Protein AF-A0A9P5XRS8-F1 (afdb_monomer_lite)

Sequence (228 aa):
MPLPTISMSIQDFCLHAKTLLRDEKHTEFVFMMLTGVFDGHQVVIDAIIDSVDSYEVITGTRDFDSVIGIAKNIRIASPLTVHPVPKHDDTLTRDIHLKYRYTTSEGTLYLPVHKVPNLCVAKYDTHHKLLVQLPELYSDDRKAHLTQDEMKTFYECGLRPAIVSLSPDTASEWPATYSDEMFRARGQNGQLSFCTKIVAQWLVPELGDAIRLSLAENGSFIIPHAQF

Foldseek 3Di:
DAFAEDEDEPVRLVVVLVVCVVVVVVVQSVCCVVQVDDPRHRYDYDPCVPDDPPPDDDDDDDDDPDDDDFDQFQPDQFKWWFFLQFDPVQQQQDQPVDWDWDQDPVGIDTGGQNQFAKTFGTAGDPPGTDIKGFNNQGDPPDHNYDDPVVSQLLNQQFQLQLCCVLPVPCSVVDDNGPVSQQVVQQDPVRHGDTHIDIDGSVCRRVRSVSRQVSSCVSPPPNGNDMTD

pLDDT: mean 88.67, std 10.3, range [46.75, 96.62]

Radius of gyration: 28.26 Å; chains: 1; bounding box: 69×39×66 Å

Secondary structure (DSSP, 8-state):
-PPPEEEE-HHHHHHHHHHHHHTT-HHHHHHHHHH-EETTEEEEE-TTTTPPPTT---------S------SS----S-EEE-SS--GGGS--S--S-EEEEEETTEEEEEEGGGS-EEEEEEETTTEEEEEE-GGG--TT--SSPPHHHHHHIIIIIIHHHHHHH-HHHHTTS-SSHHHHHHHHB-TTS-B----EEEPGGGHHHHHHHHHHHHHHTT-TT-S--B-

Structure (mmCIF, N/CA/C/O backbone):
data_AF-A0A9P5XRS8-F1
#
_entry.id   AF-A0A9P5XRS8-F1
#
loop_
_atom_site.group_PDB
_atom_site.id
_atom_site.type_symbol
_atom_site.label_atom_id
_atom_site.label_alt_id
_atom_site.label_comp_id
_atom_site.label_asym_id
_atom_site.label_entity_id
_atom_site.label_seq_id
_atom_site.pdbx_PDB_ins_code
_atom_site.Cartn_x
_atom_site.Cartn_y
_atom_site.Cartn_z
_atom_site.occupancy
_atom_site.B_iso_or_equiv
_atom_site.auth_seq_id
_atom_site.auth_comp_id
_atom_site.auth_asym_id
_atom_site.auth_atom_id
_atom_site.pdbx_PDB_model_num
ATOM 1 N N . MET A 1 1 ? 49.567 12.639 -40.852 1.00 64.62 1 MET A N 1
ATOM 2 C CA . MET A 1 1 ? 48.549 13.250 -41.735 1.00 64.62 1 MET A CA 1
ATOM 3 C C . MET A 1 1 ? 47.184 12.950 -41.140 1.00 64.62 1 MET A C 1
ATOM 5 O O . MET A 1 1 ? 47.053 11.855 -40.603 1.00 64.62 1 MET A O 1
ATOM 9 N N . PRO A 1 2 ? 46.220 13.886 -41.163 1.00 78.88 2 PRO A N 1
ATOM 10 C CA . PRO A 1 2 ? 44.852 13.573 -40.755 1.00 78.88 2 PRO A CA 1
ATOM 11 C C . PRO A 1 2 ? 44.288 12.475 -41.664 1.00 78.88 2 PRO A C 1
ATOM 13 O O . PRO A 1 2 ? 44.565 12.476 -42.866 1.00 78.88 2 PRO A O 1
ATOM 16 N N . LEU A 1 3 ? 43.556 11.524 -41.082 1.00 87.94 3 LEU A N 1
ATOM 17 C CA . LEU A 1 3 ? 42.863 10.499 -41.859 1.00 87.94 3 LEU A CA 1
ATOM 18 C C . LEU A 1 3 ? 41.738 11.154 -42.676 1.00 87.94 3 LEU A C 1
ATOM 20 O O . LEU A 1 3 ? 41.122 12.109 -42.191 1.00 87.94 3 LEU A O 1
ATOM 24 N N . PRO A 1 4 ? 41.453 10.666 -43.894 1.00 92.38 4 PRO A N 1
ATOM 25 C CA . PRO A 1 4 ? 40.264 11.082 -44.627 1.00 92.38 4 PRO A CA 1
ATOM 26 C C . PRO A 1 4 ? 39.004 10.768 -43.808 1.00 92.38 4 PRO A C 1
ATOM 28 O O . PRO A 1 4 ? 38.937 9.751 -43.120 1.00 92.38 4 PRO A O 1
ATOM 31 N N . THR A 1 5 ? 38.012 11.653 -43.855 1.00 92.88 5 THR A N 1
ATOM 32 C CA . THR A 1 5 ? 36.762 11.498 -43.102 1.00 92.88 5 THR A CA 1
ATOM 33 C C . THR A 1 5 ? 35.690 10.808 -43.933 1.00 92.88 5 THR A C 1
ATOM 35 O O . THR A 1 5 ? 35.541 11.127 -45.114 1.00 92.88 5 THR A O 1
ATOM 38 N N . ILE A 1 6 ? 34.891 9.953 -43.300 1.00 93.44 6 ILE A N 1
ATOM 39 C CA . ILE A 1 6 ? 33.658 9.392 -43.871 1.00 93.44 6 ILE A CA 1
ATOM 40 C C . ILE A 1 6 ? 32.477 9.721 -42.964 1.00 93.44 6 ILE A C 1
ATOM 42 O O . ILE A 1 6 ? 32.611 9.694 -41.742 1.00 93.44 6 ILE A O 1
ATOM 46 N N . SER A 1 7 ? 31.332 10.049 -43.562 1.00 92.44 7 SER A N 1
ATOM 47 C CA . SER A 1 7 ? 30.088 10.246 -42.817 1.00 92.44 7 SER A CA 1
ATOM 48 C C . SER A 1 7 ? 29.355 8.914 -42.695 1.00 92.44 7 SER A C 1
ATOM 50 O O . SER A 1 7 ? 29.220 8.204 -43.693 1.00 92.44 7 SER A O 1
ATOM 52 N N . MET A 1 8 ? 28.904 8.572 -41.492 1.00 93.44 8 MET A N 1
ATOM 53 C CA . MET A 1 8 ? 28.053 7.409 -41.232 1.00 93.44 8 MET A CA 1
ATOM 54 C C . MET A 1 8 ? 26.826 7.834 -40.438 1.00 93.44 8 MET A C 1
ATOM 56 O O . MET A 1 8 ? 26.898 8.741 -39.604 1.00 93.44 8 MET A O 1
ATOM 60 N N . SER A 1 9 ? 25.719 7.128 -40.647 1.00 91.88 9 SER A N 1
ATOM 61 C CA . SER A 1 9 ? 24.579 7.224 -39.750 1.00 91.88 9 SER A CA 1
ATOM 62 C C . SER A 1 9 ? 24.872 6.527 -38.412 1.00 91.88 9 SER A C 1
ATOM 64 O O . SER A 1 9 ? 25.833 5.755 -38.282 1.00 91.88 9 SER A O 1
ATOM 66 N N . ILE A 1 10 ? 24.047 6.785 -37.392 1.00 89.00 10 ILE A N 1
ATOM 67 C CA . ILE A 1 10 ? 24.171 6.088 -36.100 1.00 89.00 10 ILE A CA 1
ATOM 68 C C . ILE A 1 10 ? 23.952 4.585 -36.308 1.00 89.00 10 ILE A C 1
ATOM 70 O O . ILE A 1 10 ? 24.678 3.765 -35.736 1.00 89.00 10 ILE A O 1
ATOM 74 N N . GLN A 1 11 ? 22.974 4.221 -37.142 1.00 89.69 11 GLN A N 1
ATOM 75 C CA . GLN A 1 11 ? 22.662 2.828 -37.428 1.00 89.69 11 GLN A CA 1
ATOM 76 C C . GLN A 1 11 ? 23.832 2.107 -38.105 1.00 89.69 11 GLN A C 1
ATOM 78 O O . GLN A 1 11 ? 24.204 1.020 -37.650 1.00 89.69 11 GLN A O 1
ATOM 83 N N . ASP A 1 12 ? 24.442 2.710 -39.127 1.00 91.56 12 ASP A N 1
ATOM 84 C CA . ASP A 1 12 ? 25.565 2.115 -39.859 1.00 91.56 12 ASP A CA 1
ATOM 85 C C . ASP A 1 12 ? 26.797 1.945 -38.969 1.00 91.56 12 ASP A C 1
ATOM 87 O O . ASP A 1 12 ? 27.398 0.865 -38.925 1.00 91.56 12 ASP A O 1
ATOM 91 N N . PHE A 1 13 ? 27.126 2.966 -38.171 1.00 93.50 13 PHE A N 1
ATOM 92 C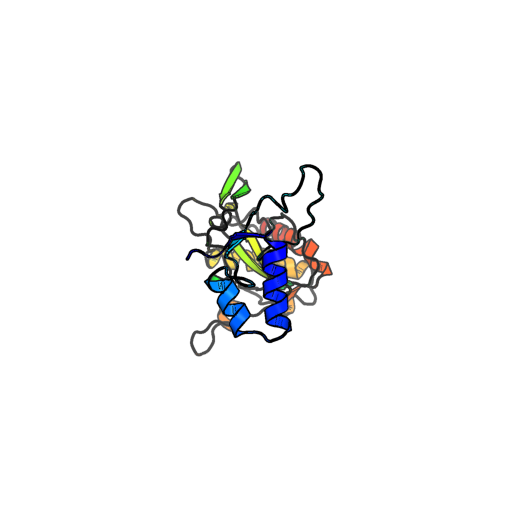 CA . PHE A 1 13 ? 28.222 2.883 -37.207 1.00 93.50 13 PHE A CA 1
ATOM 93 C C . PHE A 1 13 ? 28.013 1.725 -36.218 1.00 93.50 13 PHE A C 1
ATOM 95 O O . PHE A 1 13 ? 28.909 0.901 -35.997 1.00 93.50 13 PHE A O 1
ATOM 102 N N . CYS A 1 14 ? 26.801 1.605 -35.665 1.00 93.25 14 CYS A N 1
ATOM 103 C CA . CYS A 1 14 ? 26.445 0.507 -34.770 1.00 93.25 14 CYS A CA 1
ATOM 104 C C . CYS A 1 14 ? 26.448 -0.861 -35.467 1.00 93.25 14 CYS A C 1
ATOM 106 O O . CYS A 1 14 ? 26.815 -1.858 -34.839 1.00 93.25 14 CYS A O 1
ATOM 108 N N . LEU A 1 15 ? 26.038 -0.944 -36.733 1.00 94.62 15 LEU A N 1
ATOM 109 C CA . LEU A 1 15 ? 26.019 -2.190 -37.500 1.00 94.62 15 LEU A CA 1
ATOM 110 C C . LEU A 1 15 ? 27.438 -2.711 -37.758 1.00 94.62 15 LEU A C 1
ATOM 112 O O . LEU A 1 15 ? 27.699 -3.906 -37.578 1.00 94.62 15 LEU A O 1
ATOM 116 N N . HIS A 1 16 ? 28.365 -1.821 -38.111 1.00 93.81 16 HIS A N 1
ATOM 117 C CA . HIS A 1 16 ? 29.777 -2.158 -38.278 1.00 93.81 16 HIS A CA 1
ATOM 118 C C . HIS A 1 16 ? 30.407 -2.620 -36.960 1.00 93.81 16 HIS A C 1
ATOM 120 O O . HIS A 1 16 ? 31.033 -3.681 -36.925 1.00 93.81 16 HIS A O 1
ATOM 126 N N . ALA A 1 17 ? 30.152 -1.913 -35.855 1.00 93.69 17 ALA A N 1
ATOM 127 C CA . ALA A 1 17 ? 30.622 -2.323 -34.532 1.00 93.69 17 ALA A CA 1
ATOM 128 C C . ALA A 1 17 ? 30.070 -3.706 -34.121 1.00 93.69 17 ALA A C 1
ATOM 130 O O . ALA A 1 17 ? 30.820 -4.579 -33.682 1.00 93.69 17 ALA A O 1
ATOM 131 N N . LYS A 1 18 ? 28.770 -3.958 -34.331 1.00 95.31 18 LYS A N 1
ATOM 132 C CA . LYS A 1 18 ? 28.148 -5.272 -34.069 1.00 95.31 18 LYS A CA 1
ATOM 133 C C . LYS A 1 18 ? 28.733 -6.382 -34.940 1.00 95.31 18 LYS A C 1
ATOM 135 O O . LYS A 1 18 ? 28.892 -7.500 -34.462 1.00 95.31 18 LYS A O 1
ATOM 140 N N . THR A 1 19 ? 29.056 -6.079 -36.195 1.00 96.19 19 THR A N 1
ATOM 141 C CA . THR A 1 19 ? 29.690 -7.030 -37.118 1.00 96.19 19 THR A CA 1
ATOM 142 C C . THR A 1 19 ? 31.086 -7.411 -36.638 1.00 96.19 19 THR A C 1
ATOM 144 O O . THR A 1 19 ? 31.380 -8.597 -36.541 1.00 96.19 19 THR A O 1
ATOM 147 N N . LEU A 1 20 ? 31.910 -6.435 -36.239 1.00 95.69 20 LEU A N 1
ATOM 148 C CA . LEU A 1 20 ? 33.236 -6.701 -35.668 1.00 95.69 20 LEU A CA 1
ATOM 149 C C . LEU A 1 20 ? 33.152 -7.550 -34.394 1.00 95.69 20 LEU A C 1
ATOM 151 O O . LEU A 1 20 ? 33.946 -8.470 -34.217 1.00 95.69 20 LEU A O 1
ATOM 155 N N . LEU A 1 21 ? 32.169 -7.274 -33.533 1.00 94.25 21 LEU A N 1
ATOM 156 C CA . LEU A 1 21 ? 31.957 -8.046 -32.311 1.00 94.25 21 LEU A CA 1
ATOM 157 C C . LEU A 1 21 ? 31.515 -9.489 -32.601 1.00 94.25 21 LEU A C 1
ATOM 159 O O . LEU A 1 21 ? 32.021 -10.413 -31.971 1.00 94.25 21 LEU A O 1
ATOM 163 N N . ARG A 1 22 ? 30.589 -9.682 -33.549 1.00 95.50 22 ARG A N 1
ATOM 164 C CA . ARG A 1 22 ? 30.101 -11.007 -33.968 1.00 95.50 22 ARG A CA 1
ATOM 165 C C . ARG A 1 22 ? 31.202 -11.843 -34.613 1.00 95.50 22 ARG A C 1
ATOM 167 O O . ARG A 1 22 ? 31.260 -13.043 -34.383 1.00 95.50 22 ARG A O 1
ATOM 174 N N . ASP A 1 23 ? 32.054 -11.209 -35.408 1.00 96.62 23 ASP A N 1
ATOM 175 C CA . ASP A 1 23 ? 33.145 -11.870 -36.120 1.00 96.62 23 ASP A CA 1
ATOM 176 C C . ASP A 1 23 ? 34.405 -12.025 -35.227 1.00 96.62 23 ASP A C 1
ATOM 178 O O . ASP A 1 23 ? 35.488 -12.303 -35.737 1.00 96.62 23 ASP A O 1
ATOM 182 N N . GLU A 1 24 ? 34.271 -11.815 -33.906 1.00 95.00 24 GLU A N 1
ATOM 183 C CA . GLU A 1 24 ? 35.317 -11.937 -32.870 1.00 95.00 24 GLU A CA 1
ATOM 184 C C . GLU A 1 24 ? 36.559 -11.044 -33.086 1.00 95.00 24 GLU A C 1
ATOM 186 O O . GLU A 1 24 ? 37.628 -11.253 -32.507 1.00 95.00 24 GLU A O 1
ATOM 191 N N . LYS A 1 25 ? 36.415 -9.969 -33.868 1.00 95.12 25 LYS A N 1
ATOM 192 C CA . LYS A 1 25 ? 37.454 -8.957 -34.129 1.00 95.12 25 LYS A CA 1
ATOM 193 C C . LYS A 1 25 ? 37.497 -7.913 -33.015 1.00 95.12 25 LYS A C 1
ATOM 195 O O . LYS A 1 25 ? 37.175 -6.737 -33.201 1.00 95.12 25 LYS A O 1
ATOM 200 N N . HIS A 1 26 ? 37.831 -8.366 -31.808 1.00 94.12 26 HIS A N 1
ATOM 201 C CA . HIS A 1 26 ? 37.740 -7.551 -30.595 1.00 94.12 26 HIS A CA 1
ATOM 202 C C . HIS A 1 26 ? 38.682 -6.341 -30.598 1.00 94.12 26 HIS A C 1
ATOM 204 O O . HIS A 1 26 ? 38.309 -5.281 -30.096 1.00 94.12 26 HIS A O 1
ATOM 210 N N . THR A 1 27 ? 39.882 -6.465 -31.169 1.00 94.25 27 THR A N 1
ATOM 211 C CA . THR A 1 27 ? 40.850 -5.360 -31.231 1.00 94.25 27 THR A CA 1
ATOM 212 C C . THR A 1 27 ? 40.349 -4.240 -32.136 1.00 94.25 27 THR A C 1
ATOM 214 O O .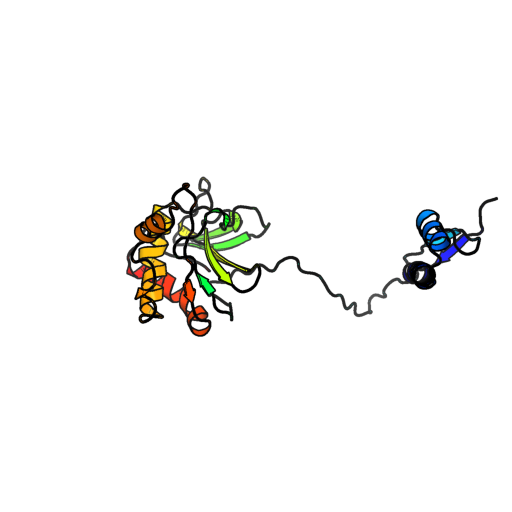 THR A 1 27 ? 40.359 -3.076 -31.739 1.00 94.25 27 THR A O 1
ATOM 217 N N . GLU A 1 28 ? 39.852 -4.588 -33.317 1.00 92.44 28 GLU A N 1
ATOM 218 C CA . GLU A 1 28 ? 39.289 -3.661 -34.294 1.00 92.44 28 GLU A CA 1
ATOM 219 C C . GLU A 1 28 ? 37.998 -3.029 -33.777 1.00 92.44 28 GLU A C 1
ATOM 221 O O . GLU A 1 28 ? 37.794 -1.829 -33.947 1.00 92.44 28 GLU A O 1
ATOM 226 N N . PHE A 1 29 ? 37.161 -3.807 -33.083 1.00 95.31 29 PHE A N 1
ATOM 227 C CA . PHE A 1 29 ? 35.974 -3.300 -32.400 1.00 95.31 29 PHE A CA 1
ATOM 228 C C . PHE A 1 29 ? 36.336 -2.233 -31.362 1.00 95.31 29 PHE A C 1
ATOM 230 O O . PHE A 1 29 ? 35.819 -1.118 -31.416 1.00 95.31 29 PHE A O 1
ATOM 237 N N . VAL A 1 30 ? 37.246 -2.546 -30.432 1.00 94.69 30 VAL A N 1
ATOM 238 C CA . VAL A 1 30 ? 37.664 -1.601 -29.383 1.00 94.69 30 VAL A CA 1
ATOM 239 C C . VAL A 1 30 ? 38.306 -0.362 -30.003 1.00 94.69 30 VAL A C 1
ATOM 241 O O . VAL A 1 30 ? 38.005 0.757 -29.591 1.00 94.69 30 VAL A O 1
ATOM 244 N N . PHE A 1 31 ? 39.149 -0.543 -31.020 1.00 93.62 31 PHE A N 1
ATOM 245 C CA . PHE A 1 31 ? 39.794 0.564 -31.714 1.00 93.62 31 PHE A CA 1
ATOM 246 C C . PHE A 1 31 ? 38.770 1.485 -32.387 1.00 93.62 31 PHE A C 1
ATOM 248 O O . PHE A 1 31 ? 38.798 2.692 -32.147 1.00 93.62 31 PHE A O 1
ATOM 255 N N . MET A 1 32 ? 37.821 0.933 -33.147 1.00 93.56 32 MET A N 1
ATOM 256 C CA . MET A 1 32 ? 36.745 1.697 -33.784 1.00 93.56 32 MET A CA 1
ATOM 257 C C . MET A 1 32 ? 35.883 2.437 -32.755 1.00 93.56 32 MET A C 1
ATOM 259 O O . MET A 1 32 ? 35.607 3.621 -32.932 1.00 93.56 32 MET A O 1
ATOM 263 N N . MET A 1 33 ? 35.497 1.780 -31.658 1.00 93.94 33 MET A N 1
ATOM 264 C CA . MET A 1 33 ? 34.633 2.382 -30.634 1.00 93.94 33 MET A CA 1
ATOM 265 C C . MET A 1 33 ? 35.310 3.515 -29.860 1.00 93.94 33 MET A C 1
ATOM 267 O O . MET A 1 33 ? 34.643 4.474 -29.478 1.00 93.94 33 MET A O 1
ATOM 271 N N . LEU A 1 34 ? 36.620 3.416 -29.614 1.00 94.00 34 LEU A N 1
ATOM 272 C CA . LEU A 1 34 ? 37.356 4.417 -28.836 1.00 94.00 34 LEU A CA 1
ATOM 273 C C . LEU A 1 34 ? 37.896 5.567 -29.684 1.00 94.00 34 LEU A C 1
ATOM 275 O O . LEU A 1 34 ? 38.058 6.673 -29.175 1.00 94.00 34 LEU A O 1
ATOM 279 N N . THR A 1 35 ? 38.211 5.312 -30.953 1.00 92.12 35 THR A N 1
ATOM 280 C CA . THR A 1 35 ? 38.873 6.301 -31.821 1.00 92.12 35 THR A CA 1
ATOM 281 C C . THR A 1 35 ? 37.963 6.845 -32.917 1.00 92.12 35 THR A C 1
ATOM 283 O O . THR A 1 35 ? 38.269 7.874 -33.518 1.00 92.12 35 THR A O 1
ATOM 286 N N . GLY A 1 36 ? 36.850 6.166 -33.200 1.00 90.88 36 GLY A N 1
ATOM 287 C CA . GLY A 1 36 ? 36.013 6.461 -34.357 1.00 90.88 36 GLY A CA 1
ATOM 288 C C . GLY A 1 36 ? 36.714 6.179 -35.687 1.00 90.88 36 GLY A C 1
ATOM 289 O O . GLY A 1 36 ? 36.264 6.679 -36.710 1.00 90.88 36 GLY A O 1
ATOM 290 N N . VAL A 1 37 ? 37.821 5.429 -35.704 1.00 93.19 37 VAL A N 1
ATOM 291 C CA . VAL A 1 37 ? 38.537 5.087 -36.937 1.00 93.19 37 VAL A CA 1
ATOM 292 C C . VAL A 1 37 ? 38.058 3.739 -37.458 1.00 93.19 37 VAL A C 1
ATOM 294 O O . VAL A 1 37 ? 38.116 2.732 -36.752 1.00 93.19 37 VAL A O 1
ATOM 297 N N . PHE A 1 38 ? 37.627 3.714 -38.715 1.00 91.62 38 PHE A N 1
ATOM 298 C CA . PHE A 1 38 ? 37.181 2.508 -39.404 1.00 91.62 38 PHE A CA 1
ATOM 299 C C . PHE A 1 38 ? 37.753 2.483 -40.822 1.00 91.62 38 PHE A C 1
ATOM 301 O O . PHE A 1 38 ? 37.684 3.478 -41.536 1.00 91.62 38 PHE A O 1
ATOM 308 N N . ASP A 1 39 ? 38.363 1.358 -41.201 1.00 88.44 39 ASP A N 1
ATOM 309 C CA . ASP A 1 39 ? 38.950 1.131 -42.532 1.00 88.44 39 ASP A CA 1
ATOM 310 C C . ASP A 1 39 ? 39.858 2.278 -43.030 1.00 88.44 39 ASP A C 1
ATOM 312 O O . ASP A 1 39 ? 39.746 2.777 -44.148 1.00 88.44 39 ASP A O 1
ATOM 316 N N . GLY A 1 40 ? 40.729 2.780 -42.147 1.00 89.25 40 GLY A N 1
ATOM 317 C CA . GLY A 1 40 ? 41.664 3.867 -42.468 1.00 89.25 40 GLY A CA 1
ATOM 318 C C . GLY A 1 40 ? 41.037 5.264 -42.583 1.00 89.25 40 GLY A C 1
ATOM 319 O O . GLY A 1 40 ? 41.739 6.201 -42.963 1.00 89.25 40 GLY A O 1
ATOM 320 N N . HIS A 1 41 ? 39.761 5.424 -42.228 1.00 93.88 41 HIS A N 1
ATOM 321 C CA . HIS A 1 41 ? 39.044 6.697 -42.252 1.00 93.88 41 HIS A CA 1
ATOM 322 C C . HIS A 1 41 ? 38.595 7.118 -40.850 1.00 93.88 41 HIS A C 1
ATOM 324 O O . HIS A 1 41 ? 38.286 6.279 -40.004 1.00 93.88 41 HIS A O 1
ATOM 330 N N . GLN A 1 42 ? 38.525 8.428 -40.606 1.00 95.12 42 GLN A N 1
ATOM 331 C CA . GLN A 1 42 ? 37.873 8.976 -39.418 1.00 95.12 42 GLN A CA 1
ATOM 332 C C . GLN A 1 42 ? 36.363 9.027 -39.664 1.00 95.12 42 GLN A C 1
ATOM 334 O O . GLN A 1 42 ? 35.895 9.764 -40.533 1.00 95.12 42 GLN A O 1
ATOM 339 N N . VAL A 1 43 ? 35.596 8.269 -38.892 1.00 94.38 43 VAL A N 1
ATOM 340 C CA . VAL A 1 43 ? 34.138 8.318 -38.955 1.00 94.38 43 VAL A CA 1
ATOM 341 C C . VAL A 1 43 ? 33.642 9.584 -38.265 1.00 94.38 43 VAL A C 1
ATOM 343 O O . VAL A 1 43 ? 34.011 9.880 -37.125 1.00 94.38 43 VAL A O 1
ATOM 346 N N . VAL A 1 44 ? 32.782 10.314 -38.965 1.00 93.25 44 VAL A N 1
ATOM 347 C CA . VAL A 1 44 ? 31.953 11.390 -38.429 1.00 93.25 44 VAL A CA 1
ATOM 348 C C . VAL A 1 44 ? 30.521 10.872 -38.417 1.00 93.25 44 VAL A C 1
ATOM 350 O O . VAL A 1 44 ? 30.004 10.454 -39.449 1.00 93.25 44 VAL A O 1
ATOM 353 N N . ILE A 1 45 ? 29.897 10.858 -37.241 1.00 90.81 45 ILE A N 1
ATOM 354 C CA . ILE A 1 45 ? 28.513 10.402 -37.099 1.00 90.81 45 ILE A CA 1
ATOM 355 C C . ILE A 1 45 ? 27.590 11.572 -37.427 1.00 90.81 45 ILE A C 1
ATOM 357 O O . ILE A 1 45 ? 27.595 12.582 -36.720 1.00 90.81 45 ILE A O 1
ATOM 361 N N . ASP A 1 46 ? 26.791 11.418 -38.475 1.00 88.69 46 ASP A N 1
ATOM 362 C CA . ASP A 1 46 ? 25.760 12.375 -38.852 1.00 88.69 46 ASP A CA 1
ATOM 363 C C . ASP A 1 46 ? 24.395 11.861 -38.385 1.00 88.69 46 ASP A C 1
ATOM 365 O O . ASP A 1 46 ? 23.800 10.942 -38.950 1.00 88.69 46 ASP A O 1
ATOM 369 N N . ALA A 1 47 ? 23.911 12.467 -37.302 1.00 78.25 47 ALA A N 1
ATOM 370 C CA . ALA A 1 47 ? 22.646 12.111 -36.671 1.00 78.25 47 ALA A CA 1
ATOM 371 C C . ALA A 1 47 ? 21.410 12.511 -37.499 1.00 78.25 47 ALA A C 1
ATOM 373 O O . ALA A 1 47 ? 20.296 12.155 -37.119 1.00 78.25 47 ALA A O 1
ATOM 374 N N . ILE A 1 48 ? 21.585 13.257 -38.597 1.00 82.50 48 ILE A N 1
ATOM 375 C CA . ILE A 1 48 ? 20.487 13.699 -39.465 1.00 82.50 48 ILE A CA 1
ATOM 376 C C . ILE A 1 48 ? 20.227 12.683 -40.589 1.00 82.50 48 ILE A C 1
ATOM 378 O O . ILE A 1 48 ? 19.116 12.643 -41.115 1.00 82.50 48 ILE A O 1
ATOM 382 N N . ILE A 1 49 ? 21.199 11.822 -40.925 1.00 80.75 49 ILE A N 1
ATOM 383 C CA . ILE A 1 49 ? 21.056 10.826 -42.006 1.00 80.75 49 ILE A CA 1
ATOM 384 C C . ILE A 1 49 ? 19.866 9.885 -41.760 1.00 80.75 49 ILE A C 1
ATOM 386 O O . ILE A 1 49 ? 19.100 9.639 -42.685 1.00 80.75 49 ILE A O 1
ATOM 390 N N . ASP A 1 50 ? 19.671 9.437 -40.517 1.00 73.50 50 ASP A N 1
ATOM 391 C CA . ASP A 1 50 ? 18.531 8.595 -40.110 1.00 73.50 50 ASP A CA 1
ATOM 392 C C . ASP A 1 50 ? 17.410 9.428 -39.453 1.00 73.50 50 ASP A C 1
ATOM 394 O O . ASP A 1 50 ? 16.703 8.949 -38.561 1.00 73.50 50 ASP A O 1
ATOM 398 N N . SER A 1 51 ? 17.290 10.717 -39.798 1.00 76.62 51 SER A N 1
ATOM 399 C CA . SER A 1 51 ? 16.249 11.559 -39.206 1.00 76.62 51 SER A CA 1
ATOM 400 C C . SER A 1 51 ? 14.858 11.087 -39.628 1.00 76.62 51 SER A C 1
ATOM 402 O O . SER A 1 51 ? 14.581 10.820 -40.792 1.00 76.62 51 SER A O 1
ATOM 404 N N . VAL A 1 52 ? 13.987 10.972 -38.631 1.00 70.38 52 VAL A N 1
ATOM 405 C CA . VAL A 1 52 ? 12.605 10.527 -38.786 1.00 70.38 52 VAL A CA 1
ATOM 406 C C . VAL A 1 52 ? 11.792 11.674 -39.389 1.00 70.38 52 VAL A C 1
ATOM 408 O O . VAL A 1 52 ? 11.725 12.759 -38.803 1.00 70.38 52 VAL A O 1
ATOM 411 N N . ASP A 1 53 ? 11.158 11.442 -40.538 1.00 72.81 53 ASP A N 1
ATOM 412 C CA . ASP A 1 53 ? 10.232 12.406 -41.137 1.00 72.81 53 ASP A CA 1
ATOM 413 C C . ASP A 1 53 ? 8.981 12.588 -40.258 1.00 72.81 53 ASP A C 1
ATOM 415 O O . ASP A 1 53 ? 8.567 11.696 -39.515 1.00 72.81 53 ASP A O 1
ATOM 419 N N . SER A 1 54 ? 8.311 13.741 -40.369 1.00 66.06 54 SER A N 1
ATOM 420 C CA . SER A 1 54 ? 7.146 14.121 -39.541 1.00 66.06 54 SER A CA 1
ATOM 421 C C . SER A 1 54 ? 5.912 13.205 -39.664 1.00 66.06 54 SER A C 1
ATOM 423 O O . SER A 1 54 ? 4.911 13.431 -38.980 1.00 66.06 54 SER A O 1
ATOM 425 N N . TYR A 1 55 ? 5.984 12.163 -40.497 1.00 66.69 55 TYR A N 1
ATOM 426 C CA . TYR A 1 55 ? 4.909 11.216 -40.792 1.00 66.69 55 TYR A CA 1
ATOM 427 C C . TYR A 1 55 ? 5.224 9.760 -40.417 1.00 66.69 55 TYR A C 1
ATOM 429 O O . TYR A 1 55 ? 4.368 8.895 -40.615 1.00 66.69 55 TYR A O 1
ATOM 437 N N . GLU A 1 56 ? 6.406 9.455 -39.878 1.00 66.94 56 GLU A N 1
ATOM 438 C CA . GLU A 1 56 ? 6.731 8.078 -39.499 1.00 66.94 56 GLU A CA 1
ATOM 439 C C . GLU A 1 56 ? 6.116 7.695 -38.145 1.00 66.94 56 GLU A C 1
ATOM 441 O O . GLU A 1 56 ? 6.237 8.389 -37.132 1.00 66.94 56 GLU A O 1
ATOM 446 N N . VAL A 1 57 ? 5.432 6.548 -38.121 1.00 66.94 57 VAL A N 1
ATOM 447 C CA . VAL A 1 57 ? 4.849 5.981 -36.902 1.00 66.94 57 VAL A CA 1
ATOM 448 C C . VAL A 1 57 ? 5.963 5.337 -36.083 1.00 66.94 57 VAL A C 1
ATOM 450 O O . VAL A 1 57 ? 6.375 4.209 -36.343 1.00 66.94 57 VAL A O 1
ATOM 453 N N . ILE A 1 58 ? 6.435 6.051 -35.064 1.00 66.25 58 ILE A N 1
ATOM 454 C CA . ILE A 1 58 ? 7.406 5.517 -34.108 1.00 66.25 58 ILE A CA 1
ATOM 455 C C . ILE A 1 58 ? 6.683 4.565 -33.148 1.00 66.25 58 ILE A C 1
ATOM 457 O O . ILE A 1 58 ? 5.950 4.989 -32.253 1.00 66.25 58 ILE A O 1
ATOM 461 N N . THR A 1 59 ? 6.919 3.266 -33.297 1.00 69.50 59 THR A N 1
ATOM 462 C CA . THR A 1 59 ? 6.594 2.272 -32.266 1.00 69.50 59 THR A CA 1
ATOM 463 C C . THR A 1 59 ? 7.792 2.076 -31.350 1.00 69.50 59 THR A C 1
ATOM 465 O O . THR A 1 59 ? 8.861 1.671 -31.799 1.00 69.50 59 THR A O 1
ATOM 468 N N . GLY A 1 60 ? 7.609 2.347 -30.059 1.00 70.75 60 GLY A N 1
ATOM 469 C CA . GLY A 1 60 ? 8.635 2.155 -29.040 1.00 70.75 60 GLY A CA 1
ATOM 470 C C . GLY A 1 60 ? 8.114 1.326 -27.876 1.00 70.75 60 GLY A C 1
ATOM 471 O O . GLY A 1 60 ? 6.963 1.462 -27.463 1.00 70.75 60 GLY A O 1
ATOM 472 N N . THR A 1 61 ? 8.985 0.491 -27.326 1.00 71.31 61 THR A N 1
ATOM 473 C CA . THR A 1 61 ? 8.758 -0.213 -26.063 1.00 71.31 61 THR A CA 1
ATOM 474 C C . THR A 1 61 ? 9.407 0.604 -24.953 1.00 71.31 61 THR A C 1
ATOM 476 O O . THR A 1 61 ? 10.562 1.010 -25.085 1.00 71.31 61 THR A O 1
ATOM 479 N N . ARG A 1 62 ? 8.681 0.874 -23.866 1.00 69.88 62 ARG A N 1
ATOM 480 C CA . ARG A 1 62 ? 9.252 1.488 -22.662 1.00 69.88 62 ARG A CA 1
ATOM 481 C C . ARG A 1 62 ? 9.291 0.467 -21.547 1.00 69.88 62 ARG A C 1
ATOM 483 O O . ARG A 1 62 ? 8.308 -0.236 -21.330 1.00 69.88 62 ARG A O 1
ATOM 490 N N . ASP A 1 63 ? 10.417 0.433 -20.853 1.00 79.00 63 ASP A N 1
ATOM 491 C CA . ASP A 1 63 ? 10.496 -0.233 -19.568 1.00 79.00 63 ASP A CA 1
ATOM 492 C C . ASP A 1 63 ? 9.863 0.681 -18.513 1.00 79.00 63 ASP A C 1
ATOM 494 O O . ASP A 1 63 ? 10.139 1.886 -18.476 1.00 79.00 63 ASP A O 1
ATOM 498 N N . PHE A 1 64 ? 8.955 0.130 -17.716 1.00 75.75 64 PHE A N 1
ATOM 499 C CA . PHE A 1 64 ? 8.327 0.841 -16.610 1.00 75.75 64 PHE A CA 1
ATOM 500 C C . PHE A 1 64 ? 8.797 0.183 -15.320 1.00 75.75 64 PHE A C 1
ATOM 502 O O . PHE A 1 64 ? 8.309 -0.884 -14.957 1.00 75.75 64 PHE A O 1
ATOM 509 N N . ASP A 1 65 ? 9.684 0.859 -14.591 1.00 75.69 65 ASP A N 1
ATOM 510 C CA . ASP A 1 65 ? 10.193 0.360 -13.307 1.00 75.69 65 ASP A CA 1
ATOM 511 C C . ASP A 1 65 ? 9.082 0.227 -12.247 1.00 75.69 65 ASP A C 1
ATOM 513 O O . ASP A 1 65 ? 9.208 -0.520 -11.277 1.00 75.69 65 ASP A O 1
ATOM 517 N N . SER A 1 66 ? 7.982 0.977 -12.402 1.00 82.56 66 SER A N 1
ATOM 518 C CA . SER A 1 66 ? 6.814 0.895 -11.523 1.00 82.56 66 SER A CA 1
ATOM 519 C C . SER A 1 66 ? 5.546 1.470 -12.159 1.00 82.56 66 SER A C 1
ATOM 521 O O . SER A 1 66 ? 5.591 2.364 -13.004 1.00 82.56 66 SER A O 1
ATOM 523 N N . VAL A 1 67 ? 4.395 0.972 -11.701 1.00 86.62 67 VAL A N 1
ATOM 524 C CA . VAL A 1 67 ? 3.065 1.516 -11.999 1.00 86.62 67 VAL A CA 1
ATOM 525 C C . VAL A 1 67 ? 2.383 1.835 -10.673 1.00 86.62 67 VAL A C 1
ATOM 527 O O . VAL A 1 67 ? 2.356 1.003 -9.767 1.00 86.62 67 VAL A O 1
ATOM 530 N N . ILE A 1 68 ? 1.835 3.045 -10.552 1.00 90.19 68 ILE A N 1
ATOM 531 C CA . ILE A 1 68 ? 1.141 3.516 -9.349 1.00 90.19 68 ILE A CA 1
ATOM 532 C C . ILE A 1 68 ? -0.286 3.893 -9.739 1.00 90.19 68 ILE A C 1
ATOM 534 O O . ILE A 1 68 ? -0.494 4.694 -10.648 1.00 90.19 68 ILE A O 1
ATOM 538 N N . GLY A 1 69 ? -1.264 3.324 -9.037 1.00 90.62 69 GLY A N 1
ATOM 539 C CA . GLY A 1 69 ? -2.681 3.643 -9.187 1.00 90.62 69 GLY A CA 1
ATOM 540 C C . GLY A 1 69 ? -3.285 4.101 -7.862 1.00 90.62 69 GLY A C 1
ATOM 541 O O . GLY A 1 69 ? -2.891 3.619 -6.804 1.00 90.62 69 GLY A O 1
ATOM 542 N N . ILE A 1 70 ? -4.243 5.026 -7.928 1.00 92.38 70 ILE A N 1
ATOM 543 C CA . ILE A 1 70 ? -5.062 5.484 -6.794 1.00 92.38 70 ILE A CA 1
ATOM 544 C C . ILE A 1 70 ? -6.518 5.332 -7.223 1.00 92.38 70 ILE A C 1
ATOM 546 O O . ILE A 1 70 ? -6.848 5.774 -8.328 1.00 92.38 70 ILE A O 1
ATOM 550 N N . ALA A 1 71 ? -7.371 4.680 -6.421 1.00 90.75 71 ALA A N 1
ATOM 551 C CA . ALA A 1 71 ? -8.573 4.089 -7.006 1.00 90.75 71 ALA A CA 1
ATOM 552 C C . ALA A 1 71 ? -9.898 4.099 -6.232 1.00 90.75 71 ALA A C 1
ATOM 554 O O . ALA A 1 71 ? -10.856 3.662 -6.835 1.00 90.75 71 ALA A O 1
ATOM 555 N N . LYS A 1 72 ? -10.088 4.558 -5.000 1.00 86.25 72 LYS A N 1
ATOM 556 C CA . LYS A 1 72 ? -11.298 4.322 -4.162 1.00 86.25 72 LYS A CA 1
ATOM 557 C C . LYS A 1 72 ? -11.656 2.842 -3.923 1.00 86.25 72 LYS A C 1
ATOM 559 O O . LYS A 1 72 ? -11.841 2.466 -2.770 1.00 86.25 72 LYS A O 1
ATOM 564 N N . ASN A 1 73 ? -11.798 2.018 -4.957 1.00 89.19 73 ASN A N 1
ATOM 565 C CA . ASN A 1 73 ? -12.108 0.593 -4.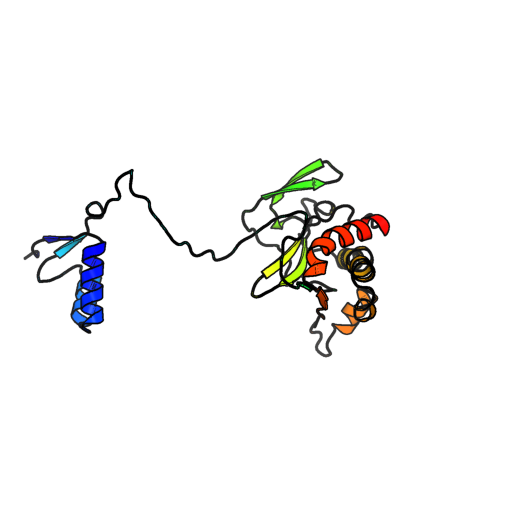885 1.00 89.19 73 ASN A CA 1
ATOM 566 C C . ASN A 1 73 ? -10.892 -0.221 -5.312 1.00 89.19 73 ASN A C 1
ATOM 568 O O . ASN A 1 73 ? -10.152 0.180 -6.210 1.00 89.19 73 ASN A O 1
ATOM 572 N N . ILE A 1 74 ? -10.730 -1.396 -4.713 1.00 93.25 74 ILE A N 1
ATOM 573 C CA . ILE A 1 74 ? -9.623 -2.293 -5.028 1.00 93.25 74 ILE A CA 1
ATOM 574 C C . ILE A 1 74 ? -9.864 -2.890 -6.424 1.00 93.25 74 ILE A C 1
ATOM 576 O O . ILE A 1 74 ? -10.876 -3.542 -6.664 1.00 93.25 74 ILE A O 1
ATOM 580 N N . ARG A 1 75 ? -8.946 -2.637 -7.367 1.00 90.88 75 ARG A N 1
ATOM 581 C CA . ARG A 1 75 ? -9.030 -3.092 -8.774 1.00 90.88 75 ARG A CA 1
ATOM 582 C C . ARG A 1 75 ? -8.089 -4.259 -9.090 1.00 90.88 75 ARG A C 1
ATOM 584 O O . ARG A 1 75 ? -7.716 -4.463 -10.240 1.00 90.88 75 ARG A O 1
ATOM 591 N N . ILE A 1 76 ? -7.682 -4.995 -8.063 1.00 92.12 76 ILE A N 1
ATOM 592 C CA . ILE A 1 76 ? -6.726 -6.096 -8.167 1.00 92.12 76 ILE A CA 1
ATOM 593 C C . ILE A 1 76 ? -7.496 -7.384 -8.454 1.00 92.12 76 ILE A C 1
ATOM 595 O O . ILE A 1 76 ? -8.450 -7.710 -7.754 1.00 92.12 76 ILE A O 1
ATOM 599 N N . ALA A 1 77 ? -7.072 -8.111 -9.487 1.00 91.50 77 ALA A N 1
ATOM 600 C CA . ALA A 1 77 ? -7.671 -9.376 -9.905 1.00 91.50 77 ALA A CA 1
ATOM 601 C C . ALA A 1 77 ? -6.830 -10.588 -9.468 1.00 91.50 77 ALA A C 1
ATOM 603 O O . ALA A 1 77 ? -6.87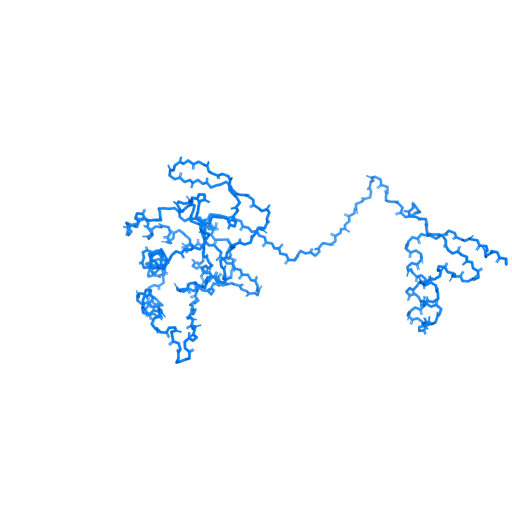4 -11.621 -10.123 1.00 91.50 77 ALA A O 1
ATOM 604 N N . SER A 1 78 ? -6.069 -10.480 -8.380 1.00 94.31 78 SER A N 1
ATOM 605 C CA . SER A 1 78 ? -5.297 -11.572 -7.778 1.00 94.31 78 SER A CA 1
ATOM 606 C C . SER A 1 78 ? -5.593 -11.689 -6.276 1.00 94.31 78 SER A C 1
ATOM 608 O O . SER A 1 78 ? -6.093 -10.733 -5.672 1.00 94.31 78 SER A O 1
ATOM 610 N N . PRO A 1 79 ? -5.358 -12.861 -5.654 1.00 96.19 79 PRO A N 1
ATOM 611 C CA . PRO A 1 79 ? -5.482 -13.012 -4.208 1.00 96.19 79 PRO A CA 1
ATOM 612 C C . PRO A 1 79 ? -4.579 -12.029 -3.456 1.00 96.19 79 PRO A C 1
ATOM 614 O O . PRO A 1 79 ? -3.445 -11.768 -3.861 1.00 96.19 79 PRO A O 1
ATOM 617 N N . LEU A 1 80 ? -5.060 -11.528 -2.321 1.00 96.56 80 LEU A N 1
ATOM 618 C CA . LEU A 1 80 ? -4.300 -10.605 -1.483 1.00 96.56 80 LEU A CA 1
ATOM 619 C C . LEU A 1 80 ? -3.684 -11.337 -0.293 1.00 96.56 80 LEU A C 1
ATOM 621 O O . LEU A 1 80 ? -4.376 -12.028 0.453 1.00 96.56 80 LEU A O 1
ATOM 625 N N . THR A 1 81 ? -2.394 -11.114 -0.065 1.00 96.50 81 THR A N 1
ATOM 626 C CA . THR A 1 81 ? -1.722 -11.437 1.196 1.00 96.50 81 THR A CA 1
ATOM 627 C C . THR A 1 81 ? -1.877 -10.248 2.135 1.00 96.50 81 THR A C 1
ATOM 629 O O . THR A 1 81 ? -1.148 -9.261 2.034 1.00 96.50 81 THR A O 1
ATOM 632 N N . VAL A 1 82 ? -2.862 -10.319 3.022 1.00 95.38 82 VAL A N 1
ATOM 633 C CA . VAL A 1 82 ? -3.218 -9.259 3.967 1.00 95.38 82 VAL A CA 1
ATOM 634 C C . VAL A 1 82 ? -2.392 -9.379 5.244 1.00 95.38 82 VAL A C 1
ATOM 636 O O . VAL A 1 82 ? -2.158 -10.477 5.754 1.00 95.38 82 VAL A O 1
ATOM 639 N N . HIS A 1 83 ? -1.977 -8.232 5.773 1.00 92.25 83 HIS A N 1
ATOM 640 C CA . HIS A 1 83 ? -1.279 -8.107 7.047 1.00 92.25 83 HIS A CA 1
ATOM 641 C C . HIS A 1 83 ? -2.261 -7.609 8.122 1.00 92.25 83 HIS A C 1
ATOM 643 O O . HIS A 1 83 ? -2.632 -6.436 8.076 1.00 92.25 83 HIS A O 1
ATOM 649 N N . PRO A 1 84 ? -2.672 -8.444 9.101 1.00 91.38 84 PRO A N 1
ATOM 650 C CA . PRO A 1 84 ? -3.505 -7.999 10.226 1.00 91.38 84 PRO A CA 1
ATOM 651 C C . PRO A 1 84 ? -2.889 -6.812 10.973 1.00 91.38 84 PRO A C 1
ATOM 653 O O . PRO A 1 84 ? -3.577 -5.855 11.313 1.00 91.38 84 PRO A O 1
ATOM 656 N N . VAL A 1 85 ? -1.566 -6.856 11.153 1.00 91.12 85 VAL A N 1
ATOM 657 C CA . VAL A 1 85 ? -0.760 -5.742 11.651 1.00 91.12 85 VAL A CA 1
ATOM 658 C C . VAL A 1 85 ? 0.262 -5.355 10.575 1.00 91.12 85 VAL A C 1
ATOM 660 O O . VAL A 1 85 ? 1.255 -6.066 10.381 1.00 91.12 85 VAL A O 1
ATOM 663 N N . PRO A 1 86 ? 0.020 -4.259 9.833 1.00 88.69 86 PRO A N 1
ATOM 664 C CA . PRO A 1 86 ? 0.950 -3.736 8.838 1.00 88.69 86 PRO A CA 1
ATOM 665 C C . PRO A 1 86 ? 2.295 -3.323 9.442 1.00 88.69 86 PRO A C 1
ATOM 667 O O . PRO A 1 86 ? 2.366 -2.794 10.550 1.00 88.69 86 PRO A O 1
ATOM 670 N N . LYS A 1 87 ? 3.378 -3.490 8.677 1.00 88.25 87 LYS A N 1
ATOM 671 C CA . LYS A 1 87 ? 4.702 -2.976 9.055 1.00 88.25 87 LYS A CA 1
ATOM 672 C C . LYS A 1 87 ? 4.815 -1.492 8.715 1.00 88.25 87 LYS A C 1
ATOM 674 O O . LYS A 1 87 ? 4.486 -1.087 7.601 1.00 88.25 87 LYS A O 1
ATOM 679 N N . HIS A 1 88 ? 5.385 -0.697 9.621 1.00 88.19 88 HIS A N 1
ATOM 680 C CA . HIS A 1 88 ? 5.674 0.714 9.343 1.00 88.19 88 HIS A CA 1
ATOM 681 C C . HIS A 1 88 ? 6.613 0.905 8.144 1.00 88.19 88 HIS A C 1
ATOM 683 O O . HIS A 1 88 ? 6.413 1.846 7.381 1.00 88.19 88 HIS A O 1
ATOM 689 N N . ASP A 1 89 ? 7.556 -0.014 7.918 1.00 90.00 89 ASP A N 1
ATOM 690 C CA . ASP A 1 89 ? 8.495 0.028 6.784 1.00 90.00 89 ASP A CA 1
ATOM 691 C C . ASP A 1 89 ? 7.805 -0.021 5.413 1.00 90.00 89 ASP A C 1
ATOM 693 O O . ASP A 1 89 ? 8.373 0.401 4.407 1.00 90.00 89 ASP A O 1
ATOM 697 N N . ASP A 1 90 ? 6.572 -0.532 5.358 1.00 92.62 90 ASP A N 1
ATOM 698 C CA . ASP A 1 90 ? 5.778 -0.578 4.134 1.00 92.62 90 ASP A CA 1
ATOM 699 C C . ASP A 1 90 ? 4.894 0.672 3.942 1.00 92.62 90 ASP A C 1
ATOM 701 O O . ASP A 1 90 ? 4.204 0.769 2.930 1.00 92.62 90 ASP A O 1
ATOM 705 N N . THR A 1 91 ? 4.931 1.639 4.867 1.00 93.94 91 THR A N 1
ATOM 706 C CA . THR A 1 91 ? 4.223 2.928 4.740 1.00 93.94 91 THR A CA 1
ATOM 707 C C . THR A 1 91 ? 4.868 3.780 3.649 1.00 93.94 91 THR A C 1
ATOM 709 O O . THR A 1 91 ? 6.093 3.926 3.596 1.00 93.94 91 THR A O 1
ATOM 712 N N . LEU A 1 92 ? 4.052 4.420 2.813 1.00 94.94 92 LEU A N 1
ATOM 713 C CA . LEU A 1 92 ? 4.539 5.404 1.857 1.00 94.94 92 LEU A CA 1
ATOM 714 C C . LEU A 1 92 ? 4.884 6.707 2.588 1.00 94.94 92 LEU A C 1
ATOM 716 O O . LEU A 1 92 ? 3.998 7.455 2.990 1.00 94.94 92 LEU A O 1
ATOM 720 N N . THR A 1 93 ? 6.181 6.966 2.739 1.00 94.75 93 THR A N 1
ATOM 721 C CA . THR A 1 93 ? 6.719 8.168 3.405 1.00 94.75 93 THR A CA 1
ATOM 722 C C . THR A 1 93 ? 7.592 9.027 2.496 1.00 94.75 93 THR A C 1
ATOM 724 O O . THR A 1 93 ? 7.809 10.204 2.774 1.00 94.75 93 THR A O 1
ATOM 727 N N . ARG A 1 94 ? 8.115 8.445 1.412 1.00 93.69 94 ARG A N 1
ATOM 728 C CA . ARG A 1 94 ? 8.994 9.130 0.460 1.00 93.69 94 ARG A CA 1
ATOM 729 C C . ARG A 1 94 ? 8.184 9.829 -0.615 1.00 93.69 94 ARG A C 1
ATOM 731 O O . ARG A 1 94 ? 7.167 9.300 -1.059 1.00 93.69 94 ARG A O 1
ATOM 738 N N . ASP A 1 95 ? 8.678 10.977 -1.065 1.00 93.94 95 ASP A N 1
ATOM 739 C CA . ASP A 1 95 ? 8.056 11.684 -2.174 1.00 93.94 95 ASP A CA 1
ATOM 740 C C . ASP A 1 95 ? 8.161 10.876 -3.470 1.00 93.94 95 ASP A C 1
ATOM 742 O O . ASP A 1 95 ? 9.248 10.521 -3.913 1.00 93.94 95 ASP A O 1
ATOM 746 N N . ILE A 1 96 ? 6.999 10.587 -4.051 1.00 92.44 96 ILE A N 1
ATOM 747 C CA . ILE A 1 96 ? 6.834 9.936 -5.357 1.00 92.44 96 ILE A CA 1
ATOM 748 C C . ILE A 1 96 ? 6.402 10.942 -6.432 1.00 92.44 96 ILE A C 1
ATOM 750 O O . ILE A 1 96 ? 5.956 10.553 -7.507 1.00 92.44 96 ILE A O 1
ATOM 754 N N . HIS A 1 97 ? 6.461 12.240 -6.112 1.00 92.44 97 HIS A N 1
ATOM 755 C CA . HIS A 1 97 ? 6.070 13.365 -6.962 1.00 92.44 97 HIS A CA 1
ATOM 756 C C . HIS A 1 97 ? 4.619 13.302 -7.468 1.00 92.44 97 HIS A C 1
ATOM 758 O O . HIS A 1 97 ? 4.254 13.956 -8.444 1.00 92.44 97 HIS A O 1
ATOM 764 N N . LEU A 1 98 ? 3.768 12.555 -6.758 1.00 93.56 98 LEU A N 1
ATOM 765 C CA . LEU A 1 98 ? 2.346 12.415 -7.039 1.00 93.56 98 LEU A CA 1
ATOM 766 C C . LEU A 1 98 ? 1.528 13.220 -6.026 1.00 93.56 98 LEU A C 1
ATOM 768 O O . LEU A 1 98 ? 1.720 13.106 -4.809 1.00 93.56 98 LEU A O 1
ATOM 772 N N . LYS A 1 99 ? 0.585 14.012 -6.537 1.00 95.44 99 LYS A N 1
ATOM 773 C CA . LYS A 1 99 ? -0.449 14.685 -5.746 1.00 95.44 99 LYS A CA 1
ATOM 774 C C . LYS A 1 99 ? -1.812 14.127 -6.118 1.00 95.44 99 LYS A C 1
ATOM 776 O O . LYS A 1 99 ? -2.054 13.809 -7.281 1.00 95.44 99 LYS A O 1
ATOM 781 N N . TYR A 1 100 ? -2.701 14.038 -5.141 1.00 95.38 100 TYR A N 1
ATOM 782 C CA . TYR A 1 100 ? -4.050 13.529 -5.341 1.00 95.38 100 TYR A CA 1
ATOM 783 C C . TYR A 1 100 ? -5.079 14.429 -4.661 1.00 95.38 100 TYR A C 1
ATOM 785 O O . TYR A 1 100 ? -4.782 15.125 -3.686 1.00 95.38 100 TYR A O 1
ATOM 793 N N . ARG A 1 101 ? -6.286 14.458 -5.233 1.00 95.38 101 ARG A N 1
ATOM 794 C CA . ARG A 1 101 ? -7.415 15.226 -4.713 1.00 95.38 101 ARG A CA 1
ATOM 795 C C . ARG A 1 101 ? -8.246 14.326 -3.805 1.00 95.38 101 ARG A C 1
ATOM 797 O O . ARG A 1 101 ? -8.976 13.469 -4.292 1.00 95.38 101 ARG A O 1
ATOM 804 N N . TYR A 1 102 ? -8.138 14.553 -2.505 1.00 92.19 102 TYR A N 1
ATOM 805 C CA . TYR A 1 102 ? -8.890 13.845 -1.480 1.00 92.19 102 TYR A CA 1
ATOM 806 C C . TYR A 1 102 ? -10.172 14.601 -1.146 1.00 92.19 102 TYR A C 1
ATOM 808 O O . TYR A 1 102 ? -10.197 15.832 -1.139 1.00 92.19 102 TYR A O 1
ATOM 816 N N . THR A 1 103 ? -11.224 13.849 -0.849 1.00 90.06 103 THR A N 1
ATOM 817 C CA . THR A 1 103 ? -12.478 14.377 -0.309 1.00 90.06 103 THR A CA 1
ATOM 818 C C . THR A 1 103 ? -12.535 13.973 1.151 1.00 90.06 103 THR A C 1
ATOM 820 O O . THR A 1 103 ? -12.504 12.774 1.438 1.00 90.06 103 THR A O 1
ATOM 823 N N . THR A 1 104 ? -12.584 14.966 2.030 1.00 88.56 104 THR A N 1
ATOM 824 C CA . THR A 1 104 ? -12.721 14.812 3.475 1.00 88.56 104 THR A CA 1
ATOM 825 C C . THR A 1 104 ? -14.010 15.458 3.975 1.00 88.56 104 THR A C 1
ATOM 827 O O . THR A 1 104 ? -14.703 16.159 3.230 1.00 88.56 104 THR A O 1
ATOM 830 N N . SER A 1 105 ? -14.322 15.241 5.249 1.00 86.06 105 SER A N 1
ATOM 831 C CA . SER A 1 105 ? -15.420 15.896 5.963 1.00 86.06 105 SER A CA 1
ATOM 832 C C . SER A 1 105 ? -15.298 17.430 5.978 1.00 86.06 105 SER A C 1
ATOM 834 O O . SER A 1 105 ? -16.308 18.128 5.902 1.00 86.06 105 SER A O 1
ATOM 836 N N . GLU A 1 106 ? -14.070 17.958 5.994 1.00 86.62 106 GLU A N 1
ATOM 837 C CA . GLU A 1 106 ? -13.773 19.400 5.989 1.00 86.62 106 GLU A CA 1
ATOM 838 C C . GLU A 1 106 ? -13.716 20.022 4.583 1.00 86.62 106 GLU A C 1
ATOM 840 O O . GLU A 1 106 ? -13.675 21.246 4.440 1.00 86.62 106 GLU A O 1
ATOM 845 N N . GLY A 1 107 ? -13.721 19.205 3.526 1.00 89.31 107 GLY A N 1
ATOM 846 C CA . GLY A 1 107 ? -13.735 19.678 2.147 1.00 89.31 107 GLY A CA 1
ATOM 847 C C . GLY A 1 107 ? -12.821 18.885 1.223 1.00 89.31 107 GLY A C 1
ATOM 848 O O . GLY A 1 107 ? -12.655 17.677 1.335 1.00 89.31 107 GLY A O 1
ATOM 849 N N . THR A 1 108 ? -12.268 19.558 0.219 1.00 93.38 108 THR A N 1
ATOM 850 C CA . THR A 1 108 ? -11.394 18.922 -0.772 1.00 93.38 108 THR A CA 1
ATOM 851 C C . THR A 1 108 ? -9.958 19.383 -0.585 1.00 93.38 108 THR A C 1
ATOM 853 O O . THR A 1 108 ? -9.680 20.579 -0.652 1.00 93.38 108 THR A O 1
ATOM 856 N N . LEU A 1 109 ? -9.039 18.432 -0.422 1.00 92.62 109 LEU A N 1
ATOM 857 C CA . LEU A 1 109 ? -7.614 18.687 -0.215 1.00 92.62 109 LEU A CA 1
ATOM 858 C C . LEU A 1 109 ? -6.807 18.176 -1.413 1.00 92.62 109 LEU A C 1
ATOM 860 O O . LEU A 1 109 ? -7.044 17.073 -1.903 1.00 92.62 109 LEU A O 1
ATOM 864 N N . TYR A 1 110 ? -5.838 18.960 -1.893 1.00 95.75 110 TYR A N 1
ATOM 865 C CA . TYR A 1 110 ? -4.918 18.542 -2.957 1.00 95.75 110 TYR A CA 1
ATOM 866 C C . TYR A 1 110 ? -3.507 18.369 -2.396 1.00 95.75 110 TYR A C 1
ATOM 868 O O . TYR A 1 110 ? -2.753 19.334 -2.264 1.00 95.75 110 TYR A O 1
ATOM 876 N N . LEU A 1 111 ? -3.169 17.131 -2.036 1.00 94.75 111 LEU A N 1
ATOM 877 C CA . LEU A 1 111 ? -2.025 16.824 -1.178 1.00 94.75 111 LEU A CA 1
ATOM 878 C C . LEU A 1 111 ? -1.030 15.884 -1.865 1.00 94.75 111 LEU A C 1
ATOM 880 O O . LEU A 1 111 ? -1.440 15.036 -2.663 1.00 94.75 111 LEU A O 1
ATOM 884 N N . PRO A 1 112 ? 0.274 15.989 -1.549 1.00 95.56 112 PRO A N 1
ATOM 885 C CA . PRO A 1 112 ? 1.237 14.944 -1.874 1.00 95.56 112 PRO A CA 1
ATOM 886 C C . PRO A 1 112 ? 0.840 13.627 -1.202 1.00 95.56 112 PRO A C 1
ATOM 888 O O . PRO A 1 112 ? 0.627 13.586 0.009 1.00 95.56 112 PRO A O 1
ATOM 891 N N . VAL A 1 113 ? 0.791 12.544 -1.976 1.00 95.50 113 VAL A N 1
ATOM 892 C CA . VAL A 1 113 ? 0.266 11.243 -1.514 1.00 95.50 113 VAL A CA 1
ATOM 893 C C . VAL A 1 113 ? 1.079 10.683 -0.341 1.00 95.50 113 VAL A C 1
ATOM 895 O O . VAL A 1 113 ? 0.531 10.084 0.575 1.00 95.50 113 VAL A O 1
ATOM 898 N N . HIS A 1 114 ? 2.389 10.933 -0.321 1.00 95.25 114 HIS A N 1
ATOM 899 C CA . HIS A 1 114 ? 3.296 10.467 0.731 1.00 95.25 114 HIS A CA 1
ATOM 900 C C . HIS A 1 114 ? 3.157 11.202 2.073 1.00 95.25 114 HIS A C 1
ATOM 902 O O . HIS A 1 114 ? 3.781 10.795 3.051 1.00 95.25 114 HIS A O 1
ATOM 908 N N . LYS A 1 115 ? 2.399 12.306 2.122 1.00 95.44 115 LYS A N 1
ATOM 909 C CA . LYS A 1 115 ? 2.119 13.043 3.363 1.00 95.44 115 LYS A CA 1
ATOM 910 C C . LYS A 1 115 ? 0.810 12.619 4.019 1.00 95.44 115 LYS A C 1
ATOM 912 O O . LYS A 1 115 ? 0.610 12.884 5.200 1.00 95.44 115 LYS A O 1
ATOM 917 N N . VAL A 1 116 ? -0.080 11.979 3.267 1.00 95.56 116 VAL A N 1
ATOM 918 C CA . VAL A 1 116 ? -1.367 11.527 3.789 1.00 95.56 116 VAL A CA 1
ATOM 919 C C . VAL A 1 116 ? -1.152 10.265 4.634 1.00 95.56 116 VAL A C 1
ATOM 921 O O . VAL A 1 116 ? -0.409 9.374 4.205 1.00 95.56 116 VAL A O 1
ATOM 924 N N . PRO A 1 117 ? -1.751 10.172 5.840 1.00 95.62 117 PRO A N 1
ATOM 925 C CA . PRO A 1 117 ? -1.637 8.982 6.670 1.00 95.62 117 PRO A CA 1
ATOM 926 C C . PRO A 1 117 ? -2.053 7.719 5.924 1.00 95.62 117 PRO A C 1
ATOM 928 O O . PRO A 1 117 ? -3.124 7.671 5.317 1.00 95.62 117 PRO A O 1
ATOM 931 N N . ASN A 1 118 ? -1.192 6.703 5.940 1.00 95.62 118 ASN A N 1
ATOM 932 C CA . ASN A 1 118 ? -1.412 5.487 5.173 1.00 95.62 118 ASN A CA 1
ATOM 933 C C . ASN A 1 118 ? -0.805 4.241 5.816 1.00 95.62 118 ASN A C 1
ATOM 935 O O . ASN A 1 118 ? 0.067 4.314 6.682 1.00 95.62 118 ASN A O 1
ATOM 939 N N . LEU A 1 119 ? -1.281 3.082 5.372 1.00 95.19 119 LEU A N 1
ATOM 940 C CA . LEU A 1 119 ? -0.777 1.773 5.781 1.00 95.19 119 LEU A CA 1
ATOM 941 C C . LEU A 1 119 ? -0.799 0.801 4.602 1.00 95.19 119 LEU A C 1
ATOM 943 O O . LEU A 1 119 ? -1.697 0.847 3.764 1.00 95.19 119 LEU A O 1
ATOM 947 N N . CYS A 1 120 ? 0.169 -0.112 4.547 1.00 95.31 120 CYS A N 1
ATOM 948 C CA . CYS A 1 120 ? 0.181 -1.194 3.564 1.00 95.31 120 CYS A CA 1
ATOM 949 C C . CYS A 1 120 ? -0.661 -2.364 4.078 1.00 95.31 120 CYS A C 1
ATOM 951 O O . CYS A 1 120 ? -0.182 -3.176 4.870 1.00 95.31 120 CYS A O 1
ATOM 953 N N . VAL A 1 121 ? -1.915 -2.455 3.634 1.00 94.56 121 VAL A N 1
ATOM 954 C CA . VAL A 1 121 ? -2.850 -3.478 4.128 1.00 94.56 121 VAL A CA 1
ATOM 955 C C . VAL A 1 121 ? -2.545 -4.850 3.539 1.00 94.56 121 VAL A C 1
ATOM 957 O O . VAL A 1 121 ? -2.716 -5.867 4.208 1.00 94.56 121 VAL A O 1
ATOM 960 N N . ALA A 1 122 ? -2.066 -4.893 2.295 1.00 95.69 122 ALA A N 1
ATOM 961 C CA . ALA A 1 122 ? -1.833 -6.146 1.598 1.00 95.69 122 ALA A CA 1
ATOM 962 C C . ALA A 1 122 ? -0.692 -6.066 0.587 1.00 95.69 122 ALA A C 1
ATOM 964 O O . ALA A 1 122 ? -0.316 -4.993 0.111 1.00 95.69 122 ALA A O 1
ATOM 965 N N . LYS A 1 123 ? -0.183 -7.240 0.231 1.00 95.75 123 LYS A N 1
ATOM 966 C CA . LYS A 1 123 ? 0.720 -7.473 -0.895 1.00 95.75 123 LYS A CA 1
ATOM 967 C C . LYS A 1 123 ? 0.090 -8.497 -1.827 1.00 95.75 123 LYS A C 1
ATOM 969 O O . LYS A 1 123 ? -0.697 -9.334 -1.386 1.00 95.75 123 LYS A O 1
ATOM 974 N N . TYR A 1 124 ? 0.422 -8.420 -3.103 1.00 94.62 124 TYR A N 1
ATOM 975 C CA . TYR A 1 124 ? -0.061 -9.350 -4.117 1.00 94.62 124 TYR A CA 1
ATOM 976 C C . TYR A 1 124 ? 1.023 -9.557 -5.163 1.00 94.62 124 TYR A C 1
ATOM 978 O O . TYR A 1 124 ? 1.878 -8.688 -5.347 1.00 94.62 124 TYR A O 1
ATOM 986 N N . ASP A 1 125 ? 1.005 -10.729 -5.790 1.00 90.44 125 ASP A N 1
ATOM 987 C CA . ASP A 1 125 ? 1.996 -11.146 -6.779 1.00 90.44 125 ASP A CA 1
ATOM 988 C C . ASP A 1 125 ? 3.440 -10.813 -6.341 1.00 90.44 125 ASP A C 1
ATOM 990 O O . ASP A 1 125 ? 3.789 -10.911 -5.158 1.00 90.44 125 ASP A O 1
ATOM 994 N N . THR A 1 126 ? 4.308 -10.449 -7.284 1.00 86.00 126 THR A N 1
ATOM 995 C CA . THR A 1 126 ? 5.705 -10.119 -6.990 1.00 86.00 126 THR A CA 1
ATOM 996 C C . THR A 1 126 ? 5.889 -8.603 -7.001 1.00 86.00 126 THR A C 1
ATOM 998 O O . THR A 1 126 ? 5.588 -7.942 -7.986 1.00 86.00 126 THR A O 1
ATOM 1001 N N . HIS A 1 127 ? 6.412 -8.046 -5.905 1.00 86.50 127 HIS A N 1
ATOM 1002 C CA . HIS A 1 127 ? 6.703 -6.612 -5.750 1.00 86.50 127 HIS A CA 1
ATOM 1003 C C . HIS A 1 127 ? 5.494 -5.657 -5.792 1.00 86.50 127 HIS A C 1
ATOM 1005 O O . HIS A 1 127 ? 5.690 -4.458 -5.995 1.00 86.50 127 HIS A O 1
ATOM 1011 N N . HIS A 1 128 ? 4.262 -6.116 -5.540 1.00 93.06 128 HIS A N 1
ATOM 1012 C CA . HIS A 1 128 ? 3.108 -5.213 -5.456 1.00 93.06 128 HIS A CA 1
ATOM 1013 C C . HIS A 1 128 ? 2.605 -5.016 -4.027 1.00 93.06 128 HIS A C 1
ATOM 1015 O O . HIS A 1 128 ? 2.634 -5.915 -3.182 1.00 93.06 128 HIS A O 1
ATOM 1021 N N . LYS A 1 129 ? 2.154 -3.789 -3.756 1.00 94.81 129 LYS A N 1
ATOM 1022 C CA . LYS A 1 129 ? 1.621 -3.356 -2.463 1.00 94.81 129 LYS A CA 1
ATOM 1023 C C . LYS A 1 129 ? 0.275 -2.679 -2.672 1.00 94.81 129 LYS A C 1
ATOM 1025 O O . LYS A 1 129 ? 0.085 -1.960 -3.651 1.00 94.81 129 LYS A O 1
ATOM 1030 N N . LEU A 1 130 ? -0.629 -2.885 -1.724 1.00 95.56 130 LEU A N 1
ATOM 1031 C CA . LEU A 1 130 ? -1.891 -2.172 -1.611 1.00 95.56 130 LEU A CA 1
ATOM 1032 C C . LEU A 1 130 ? -1.827 -1.281 -0.371 1.00 95.56 130 LEU A C 1
ATOM 1034 O O . LEU A 1 130 ? -1.747 -1.770 0.760 1.00 95.56 130 LEU A O 1
ATOM 1038 N N . LEU A 1 131 ? -1.845 0.027 -0.603 1.00 95.38 131 LEU A N 1
ATOM 1039 C CA . LEU A 1 131 ? -1.809 1.053 0.431 1.00 95.38 131 LEU A CA 1
ATOM 1040 C C . LEU A 1 131 ? -3.217 1.609 0.638 1.00 95.38 131 LEU 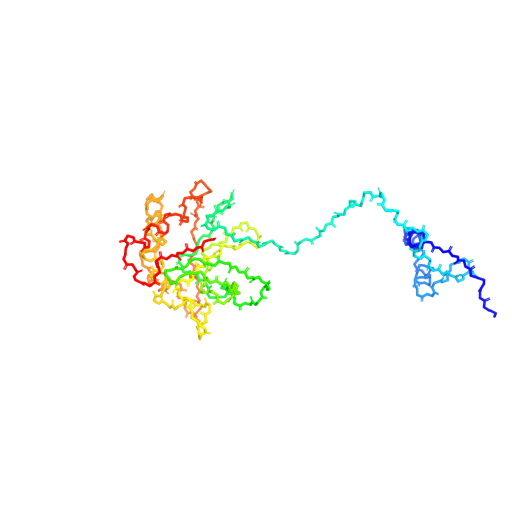A C 1
ATOM 1042 O O . LEU A 1 131 ? -3.893 1.940 -0.329 1.00 95.38 131 LEU A O 1
ATOM 1046 N N . VAL A 1 132 ? -3.634 1.748 1.892 1.00 94.75 132 VAL A N 1
ATOM 1047 C CA . VAL A 1 132 ? -4.874 2.436 2.269 1.00 94.75 132 VAL A CA 1
ATOM 1048 C C . VAL A 1 132 ? -4.515 3.832 2.743 1.00 94.75 132 VAL A C 1
ATOM 1050 O O . VAL A 1 132 ? -3.661 3.977 3.617 1.00 94.75 132 VAL A O 1
ATOM 1053 N N . GLN A 1 133 ? -5.157 4.844 2.167 1.00 94.38 133 GLN A N 1
ATOM 1054 C CA . GLN A 1 133 ? -4.979 6.256 2.495 1.00 94.38 133 GLN A CA 1
ATOM 1055 C C . GLN A 1 133 ? -6.127 6.732 3.392 1.00 94.38 133 GLN A C 1
ATOM 1057 O O . GLN A 1 133 ? -7.300 6.437 3.145 1.00 94.38 133 GLN A O 1
ATOM 1062 N N . LEU A 1 134 ? -5.790 7.485 4.436 1.00 93.19 134 LEU A N 1
ATOM 1063 C CA . LEU A 1 134 ? -6.711 7.919 5.488 1.00 93.19 134 LEU A CA 1
ATOM 1064 C C . LEU A 1 134 ? -6.670 9.453 5.579 1.00 93.19 134 LEU A C 1
ATOM 1066 O O . LEU A 1 134 ? -6.047 10.007 6.486 1.00 93.19 134 LEU A O 1
ATOM 1070 N N . PRO A 1 135 ? -7.285 10.159 4.611 1.00 92.69 135 PRO A N 1
ATOM 1071 C CA . PRO A 1 135 ? -7.164 11.610 4.482 1.00 92.69 135 PRO A CA 1
ATOM 1072 C C . PRO A 1 135 ? -7.781 12.394 5.646 1.00 92.69 135 PRO A C 1
ATOM 1074 O O . PRO A 1 135 ? -7.312 13.487 5.929 1.00 92.69 135 PRO A O 1
ATOM 1077 N N . GLU A 1 136 ? -8.757 11.829 6.361 1.00 91.25 136 GLU A N 1
ATOM 1078 C CA . GLU A 1 136 ? -9.342 12.431 7.576 1.00 91.25 136 GLU A CA 1
ATOM 1079 C C . GLU A 1 136 ? -8.332 12.592 8.720 1.00 91.25 136 GLU A C 1
ATOM 1081 O O . GLU A 1 136 ? -8.531 13.400 9.617 1.00 91.25 136 GLU A O 1
ATOM 1086 N N . LEU A 1 137 ? -7.236 11.829 8.697 1.00 91.94 137 LEU A N 1
ATOM 1087 C CA . LEU A 1 137 ? -6.184 11.923 9.706 1.00 91.94 137 LEU A CA 1
ATOM 1088 C C . LEU A 1 137 ? -5.120 12.969 9.363 1.00 91.94 137 LEU A C 1
ATOM 1090 O O . LEU A 1 137 ? -4.193 13.157 10.150 1.00 91.94 137 LEU A O 1
ATOM 1094 N N . TYR A 1 138 ? -5.184 13.590 8.183 1.00 93.50 138 TYR A N 1
ATOM 1095 C CA . TYR A 1 138 ? -4.148 14.506 7.718 1.00 93.50 138 TYR A CA 1
ATOM 1096 C C . TYR A 1 138 ? -4.102 15.796 8.547 1.00 93.50 138 TYR A C 1
ATOM 1098 O O . TYR A 1 138 ? -5.119 16.439 8.785 1.00 93.50 138 TYR A O 1
ATOM 1106 N N . SER A 1 139 ? -2.891 16.222 8.900 1.00 91.12 139 SER A N 1
ATOM 1107 C CA . SER A 1 139 ? -2.590 17.590 9.324 1.00 91.12 139 SER A CA 1
ATOM 1108 C C . SER A 1 139 ? -1.153 17.943 8.937 1.00 91.12 139 SER A C 1
ATOM 1110 O O . SER A 1 139 ? -0.326 17.050 8.737 1.00 91.12 139 SER A O 1
ATOM 1112 N N . ASP A 1 140 ? -0.843 19.235 8.809 1.00 88.38 140 ASP A N 1
ATOM 1113 C CA . ASP A 1 140 ? 0.455 19.689 8.284 1.00 88.38 140 ASP A CA 1
ATOM 1114 C C . ASP A 1 140 ? 1.656 19.259 9.151 1.00 88.38 140 ASP A C 1
ATOM 1116 O O . ASP A 1 140 ? 2.733 18.988 8.616 1.00 88.38 140 ASP A O 1
ATOM 1120 N N . ASP A 1 141 ? 1.464 19.124 10.467 1.00 90.50 141 ASP A N 1
ATOM 1121 C CA . ASP A 1 141 ? 2.512 18.735 11.426 1.00 90.50 141 ASP A CA 1
ATOM 1122 C C . ASP A 1 141 ? 2.647 17.214 11.613 1.00 90.50 141 ASP A C 1
ATOM 1124 O O . ASP A 1 141 ? 3.504 16.723 12.359 1.00 90.50 141 ASP A O 1
ATOM 1128 N N . ARG A 1 142 ? 1.782 16.436 10.960 1.00 90.44 142 ARG A N 1
ATOM 1129 C CA . ARG A 1 142 ? 1.661 15.003 11.201 1.00 90.44 142 ARG A CA 1
ATOM 1130 C C . ARG A 1 142 ? 2.492 14.179 10.217 1.00 90.44 142 ARG A C 1
ATOM 1132 O O . ARG A 1 142 ? 2.636 14.489 9.039 1.00 90.44 142 ARG A O 1
ATOM 1139 N N . LYS A 1 143 ? 3.022 13.056 10.710 1.00 91.38 143 LYS A N 1
ATOM 1140 C CA . LYS A 1 143 ? 3.691 12.040 9.883 1.00 91.38 143 LYS A CA 1
ATOM 1141 C C . LYS A 1 143 ? 2.677 11.126 9.188 1.00 91.38 143 LYS A C 1
ATOM 1143 O O . LYS A 1 143 ? 1.629 10.815 9.742 1.00 91.38 143 LYS A O 1
ATOM 1148 N N . ALA A 1 144 ? 3.061 10.582 8.035 1.00 93.31 144 ALA A N 1
ATOM 1149 C CA . ALA A 1 144 ? 2.236 9.633 7.286 1.00 93.31 144 ALA A CA 1
ATOM 1150 C C . ALA A 1 144 ? 2.013 8.280 7.999 1.00 93.31 144 ALA A C 1
ATOM 1152 O O . ALA A 1 144 ? 1.140 7.510 7.609 1.00 93.31 144 ALA A O 1
ATOM 1153 N N . HIS A 1 145 ? 2.786 7.969 9.044 1.00 93.81 145 HIS A N 1
ATOM 1154 C CA . HIS A 1 145 ? 2.561 6.764 9.837 1.00 93.81 145 HIS A CA 1
ATOM 1155 C C . HIS A 1 145 ? 1.334 6.902 10.737 1.00 93.81 145 HIS A C 1
ATOM 1157 O O . HIS A 1 145 ? 1.124 7.933 11.382 1.00 93.81 145 HIS A O 1
ATOM 1163 N N . LEU A 1 146 ? 0.579 5.814 10.841 1.00 93.12 146 LEU A N 1
ATOM 1164 C CA . LEU A 1 146 ? -0.449 5.679 11.862 1.00 93.12 146 LEU A CA 1
ATOM 1165 C C . LEU A 1 146 ? 0.188 5.449 13.231 1.00 93.12 146 LEU A C 1
ATOM 1167 O O . LEU A 1 146 ? 1.257 4.842 13.350 1.00 93.12 146 LEU A O 1
ATOM 1171 N N . THR A 1 147 ? -0.497 5.905 14.271 1.00 92.44 147 THR A N 1
ATOM 1172 C CA . THR A 1 147 ? -0.197 5.533 15.653 1.00 92.44 147 THR A CA 1
ATOM 1173 C C . THR A 1 147 ? -0.625 4.085 15.918 1.00 92.44 147 THR A C 1
ATOM 1175 O O . THR A 1 147 ? -1.371 3.483 15.143 1.00 92.44 147 THR A O 1
ATOM 1178 N N . GLN A 1 148 ? -0.168 3.495 17.027 1.00 91.62 148 GLN A N 1
ATOM 1179 C CA . GLN A 1 148 ? -0.616 2.148 17.402 1.00 91.62 148 GLN A CA 1
ATOM 1180 C C . GLN A 1 148 ? -2.122 2.092 17.673 1.00 91.62 148 GLN A C 1
ATOM 1182 O O . GLN A 1 148 ? -2.760 1.117 17.286 1.00 91.62 148 GLN A O 1
ATOM 1187 N N . ASP A 1 149 ? -2.692 3.138 18.273 1.00 92.06 149 ASP A N 1
ATOM 1188 C CA . ASP A 1 149 ? -4.127 3.201 18.560 1.00 92.06 149 ASP A CA 1
ATOM 1189 C C . ASP A 1 149 ? -4.957 3.288 17.276 1.00 92.06 149 ASP A C 1
ATOM 1191 O O . ASP A 1 149 ? -5.996 2.640 17.159 1.00 92.06 149 ASP A O 1
ATOM 1195 N N . GLU A 1 150 ? -4.474 4.011 16.266 1.00 93.25 150 GLU A N 1
ATOM 1196 C CA . GLU A 1 150 ? -5.119 4.070 14.952 1.00 93.25 150 GLU A CA 1
ATOM 1197 C C . GLU A 1 150 ? -4.997 2.757 14.183 1.00 93.25 150 GLU A C 1
ATOM 1199 O O . GLU A 1 150 ? -5.964 2.334 13.555 1.00 93.25 150 GLU A O 1
ATOM 1204 N N . MET A 1 151 ? -3.846 2.077 14.244 1.00 93.25 151 MET A N 1
ATOM 1205 C CA . MET A 1 151 ? -3.702 0.745 13.641 1.00 93.25 151 MET A CA 1
ATOM 1206 C C . MET A 1 151 ? -4.612 -0.276 14.323 1.00 93.25 151 MET A C 1
ATOM 1208 O O . MET A 1 151 ? -5.273 -1.061 13.641 1.00 93.25 151 MET A O 1
ATOM 1212 N N . LYS A 1 152 ? -4.689 -0.235 15.658 1.00 94.00 152 LYS A N 1
ATOM 1213 C CA . LYS A 1 152 ? -5.617 -1.052 16.443 1.00 94.00 152 LYS A CA 1
ATOM 1214 C C . LYS A 1 152 ? -7.057 -0.793 16.022 1.00 94.00 152 LYS A C 1
ATOM 1216 O O . LYS A 1 152 ? -7.788 -1.732 15.733 1.00 94.00 152 LYS A O 1
ATOM 1221 N N . THR A 1 153 ? -7.429 0.477 15.928 1.00 93.50 153 THR A N 1
ATOM 1222 C CA . THR A 1 153 ? -8.752 0.918 15.488 1.00 93.50 153 THR A CA 1
ATOM 1223 C C . THR A 1 153 ? -9.068 0.432 14.075 1.00 93.50 153 THR A C 1
ATOM 1225 O O . THR A 1 153 ? -10.118 -0.160 13.844 1.00 93.50 153 THR A O 1
ATOM 1228 N N . PHE A 1 154 ? -8.152 0.631 13.125 1.00 94.19 154 PHE A N 1
ATOM 1229 C CA . PHE A 1 154 ? -8.319 0.162 11.753 1.00 94.19 154 PHE A CA 1
ATOM 1230 C C . PHE A 1 154 ? -8.524 -1.356 11.701 1.00 94.19 154 PHE A C 1
ATOM 1232 O O . PHE A 1 154 ? -9.385 -1.837 10.963 1.00 94.19 154 PHE A O 1
ATOM 1239 N N . TYR A 1 155 ? -7.765 -2.110 12.500 1.00 95.31 155 TYR A N 1
ATOM 1240 C CA . TYR A 1 155 ? -7.892 -3.560 12.568 1.00 95.31 155 TYR A CA 1
ATOM 1241 C C . TYR A 1 155 ? -9.219 -3.996 13.193 1.00 95.31 155 TYR A C 1
ATOM 1243 O O . TYR A 1 155 ? -10.001 -4.682 12.542 1.00 95.31 155 TYR A O 1
ATOM 1251 N N . GLU A 1 156 ? -9.483 -3.597 14.436 1.00 95.25 156 GLU A N 1
ATOM 1252 C CA . GLU A 1 156 ? -10.588 -4.121 15.248 1.00 95.25 156 GLU A CA 1
ATOM 1253 C C . GLU A 1 156 ? -11.953 -3.580 14.813 1.00 95.25 156 GLU A C 1
ATOM 1255 O O . GLU A 1 156 ? -12.937 -4.311 14.877 1.00 95.25 156 GLU A O 1
ATOM 1260 N N . CYS A 1 157 ? -12.017 -2.337 14.322 1.00 94.50 157 CYS A N 1
ATOM 1261 C CA . CYS A 1 157 ? -13.265 -1.712 13.875 1.00 94.50 157 CYS A CA 1
ATOM 1262 C C . CYS A 1 157 ? -13.479 -1.811 12.358 1.00 94.50 157 CYS A C 1
ATOM 1264 O O . CYS A 1 157 ? -14.605 -1.653 11.900 1.00 94.50 157 CYS A O 1
ATOM 1266 N N . GLY A 1 158 ? -12.424 -2.039 11.570 1.00 94.88 158 GLY A N 1
ATOM 1267 C CA . GLY A 1 158 ? -12.482 -2.010 10.106 1.00 94.88 158 GLY A CA 1
ATOM 1268 C C . GLY A 1 158 ? -12.182 -3.355 9.459 1.00 94.88 158 GLY A C 1
ATOM 1269 O O . GLY A 1 158 ? -13.079 -4.036 8.966 1.00 94.88 158 GLY A O 1
ATOM 1270 N N . LEU A 1 159 ? -10.905 -3.739 9.444 1.00 95.25 159 LEU A N 1
ATOM 1271 C CA . LEU A 1 159 ? -10.431 -4.915 8.715 1.00 95.25 159 LEU A CA 1
ATOM 1272 C C . LEU A 1 159 ? -11.014 -6.218 9.263 1.00 95.25 159 LEU A C 1
ATOM 1274 O O . LEU A 1 159 ? -11.499 -7.049 8.499 1.00 95.25 159 LEU A O 1
ATOM 1278 N N . ARG A 1 160 ? -10.976 -6.413 10.581 1.00 95.56 160 ARG A N 1
ATOM 1279 C CA . ARG A 1 160 ? -11.421 -7.653 11.213 1.00 95.56 160 ARG A CA 1
ATOM 1280 C C . ARG A 1 160 ? -12.925 -7.891 11.015 1.00 95.56 160 ARG A C 1
ATOM 1282 O O . ARG A 1 160 ? -13.249 -8.986 10.550 1.00 95.56 160 ARG A O 1
ATOM 1289 N N . PRO A 1 161 ? -13.829 -6.924 11.278 1.00 96.00 161 PRO A N 1
ATOM 1290 C CA . PRO A 1 161 ? -15.254 -7.095 10.994 1.00 96.00 161 PRO A CA 1
ATOM 1291 C C . PRO A 1 161 ? -15.548 -7.296 9.503 1.00 96.00 161 PRO A C 1
ATOM 1293 O O . PRO A 1 161 ? -16.361 -8.153 9.160 1.00 96.00 161 PRO A O 1
ATOM 1296 N N . ALA A 1 162 ? -14.824 -6.610 8.610 1.00 95.69 162 ALA A N 1
ATOM 1297 C CA . ALA A 1 162 ? -14.957 -6.813 7.167 1.00 95.69 162 ALA A CA 1
ATOM 1298 C C . ALA A 1 162 ? -14.647 -8.261 6.756 1.00 95.69 162 ALA A C 1
ATOM 1300 O O . ALA A 1 162 ? -15.393 -8.860 5.985 1.00 95.69 162 ALA A O 1
ATOM 1301 N N . ILE A 1 163 ? -13.589 -8.857 7.314 1.00 96.19 163 ILE A N 1
ATOM 1302 C CA . ILE A 1 163 ? -13.253 -10.267 7.074 1.00 96.19 163 ILE A CA 1
ATOM 1303 C C . ILE A 1 163 ? -14.312 -11.212 7.649 1.00 96.19 163 ILE A C 1
ATOM 1305 O O . ILE A 1 163 ? -14.658 -12.190 6.992 1.00 96.19 163 ILE A O 1
ATOM 1309 N N . VAL A 1 164 ? -14.834 -10.940 8.851 1.00 96.12 164 VAL A N 1
ATOM 1310 C CA . VAL A 1 164 ? -15.916 -11.748 9.450 1.00 96.12 164 VAL A CA 1
ATOM 1311 C C . VAL A 1 164 ? -17.156 -11.745 8.557 1.00 96.12 164 VAL A C 1
ATOM 1313 O O . VAL A 1 164 ? -17.768 -12.792 8.375 1.00 96.12 164 VAL A O 1
ATOM 1316 N N . SER A 1 165 ? -17.495 -10.589 7.985 1.00 96.50 165 SER A N 1
ATOM 1317 C CA . SER A 1 165 ? -18.638 -10.434 7.084 1.00 96.50 165 SER A CA 1
ATOM 1318 C C . SER A 1 165 ? -18.434 -11.166 5.752 1.00 96.50 165 SER A C 1
ATOM 1320 O O . SER A 1 165 ? -19.297 -11.926 5.321 1.00 96.50 165 SER A O 1
ATOM 1322 N N . LEU A 1 166 ? -17.269 -10.988 5.119 1.00 95.81 166 LEU A N 1
ATOM 1323 C CA . LEU A 1 166 ? -16.986 -11.540 3.788 1.00 95.81 166 LEU A CA 1
ATOM 1324 C C . LEU A 1 166 ? -16.640 -13.034 3.791 1.00 95.81 166 LEU A C 1
ATOM 1326 O O . LEU A 1 166 ? -16.867 -13.724 2.800 1.00 95.81 166 LEU A O 1
ATOM 1330 N N . SER A 1 167 ? -16.024 -13.529 4.863 1.00 93.88 167 SER A N 1
ATOM 1331 C CA . SER A 1 167 ? -15.494 -14.893 4.931 1.00 93.88 167 SER A CA 1
ATOM 1332 C C . SER A 1 167 ? -15.556 -15.441 6.363 1.00 93.88 167 SER A C 1
ATOM 1334 O O . SER A 1 167 ? -14.511 -15.667 6.988 1.00 93.88 167 SER A O 1
ATOM 1336 N N . PRO A 1 168 ? -16.768 -15.672 6.902 1.00 92.00 168 PRO A N 1
ATOM 1337 C CA . PRO A 1 168 ? -16.964 -16.101 8.288 1.00 92.00 168 PRO A CA 1
ATOM 1338 C C . PRO A 1 168 ? -16.244 -17.416 8.615 1.00 92.00 168 PRO A C 1
ATOM 1340 O O . PRO A 1 168 ? -15.727 -17.571 9.722 1.00 92.00 168 PRO A O 1
ATOM 1343 N N . ASP A 1 169 ? -16.129 -18.325 7.645 1.00 90.56 169 ASP A N 1
ATOM 1344 C CA . ASP A 1 169 ? -15.499 -19.636 7.838 1.00 90.56 169 ASP A CA 1
ATOM 1345 C C . ASP A 1 169 ? -14.003 -19.522 8.173 1.00 90.56 169 ASP A C 1
ATOM 1347 O O . ASP A 1 169 ? -13.504 -20.175 9.091 1.00 90.56 169 ASP A O 1
ATOM 1351 N N . THR A 1 170 ? -13.281 -18.641 7.475 1.00 88.81 170 THR A N 1
ATOM 1352 C CA . THR A 1 170 ? -11.838 -18.430 7.695 1.00 88.81 170 THR A CA 1
ATOM 1353 C C . THR A 1 170 ? -11.555 -17.348 8.727 1.00 88.81 170 THR A C 1
ATOM 1355 O O . THR A 1 170 ? -10.424 -17.209 9.193 1.00 88.81 170 THR A O 1
ATOM 1358 N N . ALA A 1 171 ? -12.577 -16.589 9.132 1.00 90.31 171 ALA A N 1
ATOM 1359 C CA . ALA A 1 171 ? -12.449 -15.517 10.100 1.00 90.31 171 ALA A CA 1
ATOM 1360 C C . ALA A 1 171 ? -11.850 -16.017 11.421 1.00 90.31 171 ALA A C 1
ATOM 1362 O O . ALA A 1 171 ? -11.070 -15.292 12.027 1.00 90.31 171 ALA A O 1
ATOM 1363 N N . SER A 1 172 ? -12.171 -17.232 11.865 1.00 90.62 172 SER A N 1
ATOM 1364 C CA . SER A 1 172 ? -11.633 -17.819 13.104 1.00 90.62 172 SER A CA 1
ATOM 1365 C C . SER A 1 172 ? -10.102 -17.930 13.129 1.00 90.62 172 SER A C 1
ATOM 1367 O O . SER A 1 172 ? -9.501 -17.921 14.201 1.00 90.62 172 SER A O 1
ATOM 1369 N N . GLU A 1 173 ? -9.456 -17.971 11.963 1.00 90.75 173 GLU A N 1
ATOM 1370 C CA . GLU A 1 173 ? -8.004 -18.075 11.856 1.00 90.75 173 GLU A CA 1
ATOM 1371 C C . GLU A 1 173 ? -7.283 -16.732 12.029 1.00 90.75 173 GLU A C 1
ATOM 1373 O O . GLU A 1 173 ? -6.053 -16.703 12.148 1.00 90.75 173 GLU A O 1
ATOM 1378 N N . TRP A 1 174 ? -8.011 -15.617 11.973 1.00 94.44 174 TRP A N 1
ATOM 1379 C CA . TRP A 1 174 ? -7.455 -14.276 12.129 1.00 94.44 174 TRP A CA 1
ATOM 1380 C C . TRP A 1 174 ? -7.302 -13.923 13.612 1.00 94.44 174 TRP A C 1
ATOM 1382 O O . TRP A 1 174 ? -8.144 -14.325 14.418 1.00 94.44 174 TRP A O 1
ATOM 1392 N N . PRO A 1 175 ? -6.278 -13.132 13.987 1.00 94.62 175 PRO A N 1
ATOM 1393 C CA . PRO A 1 175 ? -6.134 -12.647 15.358 1.00 94.62 175 PRO A CA 1
ATOM 1394 C C . PRO A 1 175 ? -7.422 -11.986 15.868 1.00 94.62 175 PRO A C 1
ATOM 1396 O O . PRO A 1 175 ? -8.051 -11.207 15.149 1.00 94.62 175 PRO A O 1
ATOM 1399 N N . ALA A 1 176 ? -7.837 -12.288 17.099 1.00 93.50 176 ALA A N 1
ATOM 1400 C CA . ALA A 1 176 ? -9.067 -11.715 17.643 1.00 93.50 176 ALA A CA 1
ATOM 1401 C C . ALA A 1 176 ? -8.928 -10.199 17.853 1.00 93.50 176 ALA A C 1
ATOM 1403 O O . ALA A 1 176 ? -9.826 -9.445 17.484 1.00 93.50 176 ALA A O 1
ATOM 1404 N N . THR A 1 177 ? -7.774 -9.763 18.363 1.00 94.38 177 THR A N 1
ATOM 1405 C CA . THR A 1 177 ? -7.444 -8.351 18.590 1.00 94.38 177 THR A CA 1
ATOM 1406 C C . THR A 1 177 ? -6.096 -7.977 17.975 1.00 94.38 177 THR A C 1
ATOM 1408 O O . THR A 1 177 ? -5.261 -8.836 17.667 1.00 94.38 177 THR A O 1
ATOM 1411 N N . TYR A 1 178 ? -5.854 -6.673 17.825 1.00 93.88 178 TYR A N 1
ATOM 1412 C CA . TYR A 1 178 ? -4.544 -6.148 17.427 1.00 93.88 178 TYR A CA 1
ATOM 1413 C C . TYR A 1 178 ? -3.465 -6.538 18.448 1.00 93.88 178 TYR A C 1
ATOM 1415 O O . TYR A 1 178 ? -2.340 -6.895 18.094 1.00 93.88 178 TYR A O 1
ATOM 1423 N N . SER A 1 179 ? -3.819 -6.497 19.735 1.00 92.75 179 SER A N 1
ATOM 1424 C CA . SER A 1 179 ? -2.915 -6.833 20.833 1.00 92.75 179 SER A CA 1
ATOM 1425 C C . SER A 1 179 ? -2.503 -8.306 20.827 1.00 92.75 179 SER A C 1
ATOM 1427 O O . SER A 1 179 ? -1.336 -8.585 21.105 1.00 92.75 179 SER A O 1
ATOM 1429 N N . ASP A 1 180 ? -3.399 -9.225 20.457 1.00 92.31 180 ASP A N 1
ATOM 1430 C CA . ASP A 1 180 ? -3.072 -10.654 20.339 1.00 92.31 180 ASP A CA 1
ATOM 1431 C C . ASP A 1 180 ? -2.014 -10.894 19.261 1.00 92.31 180 ASP A C 1
ATOM 1433 O O . ASP A 1 180 ? -1.040 -11.615 19.486 1.00 92.31 180 ASP A O 1
ATOM 1437 N N . GLU A 1 181 ? -2.158 -10.241 18.105 1.00 92.88 181 GLU A N 1
ATOM 1438 C CA . GLU A 1 181 ? -1.172 -10.339 17.029 1.00 92.88 181 GLU A CA 1
ATOM 1439 C C . GLU A 1 181 ? 0.160 -9.704 17.427 1.00 92.88 181 GLU A C 1
ATOM 1441 O O . GLU A 1 181 ? 1.215 -10.292 17.197 1.00 92.88 181 GLU A O 1
ATOM 1446 N N . MET A 1 182 ? 0.132 -8.539 18.077 1.00 91.31 182 MET A N 1
ATOM 1447 C CA . MET A 1 182 ? 1.342 -7.894 18.589 1.00 91.31 182 MET A CA 1
ATOM 1448 C C . MET A 1 182 ? 2.057 -8.739 19.645 1.00 91.31 182 MET A C 1
ATOM 1450 O O . MET A 1 182 ? 3.287 -8.745 19.685 1.00 91.31 182 MET A O 1
ATOM 1454 N N . PHE A 1 183 ? 1.314 -9.441 20.504 1.00 89.00 183 PHE A N 1
ATOM 1455 C CA . PHE A 1 183 ? 1.880 -10.363 21.485 1.00 89.00 183 PHE A CA 1
ATOM 1456 C C . PHE A 1 183 ? 2.510 -11.572 20.789 1.00 89.00 183 PHE A C 1
ATOM 1458 O O . PHE A 1 183 ? 3.681 -11.868 21.026 1.00 89.00 183 PHE A O 1
ATOM 1465 N N . ARG A 1 184 ? 1.774 -12.210 19.868 1.00 88.19 184 ARG A N 1
ATOM 1466 C CA . ARG A 1 184 ? 2.244 -13.356 19.074 1.00 88.19 184 ARG A CA 1
ATOM 1467 C C . ARG A 1 184 ? 3.478 -13.017 18.236 1.00 88.19 184 ARG A C 1
ATOM 1469 O O . ARG A 1 184 ? 4.377 -13.842 18.099 1.00 88.19 184 ARG A O 1
ATOM 1476 N N . ALA A 1 185 ? 3.518 -11.820 17.658 1.00 87.25 185 ALA A N 1
ATOM 1477 C CA . ALA A 1 185 ? 4.587 -11.401 16.762 1.00 87.25 185 ALA A CA 1
ATOM 1478 C C . ALA A 1 185 ? 5.927 -11.181 17.479 1.00 87.25 185 ALA A C 1
ATOM 1480 O O . ALA A 1 185 ? 6.959 -11.179 16.810 1.00 87.25 185 ALA A O 1
ATOM 1481 N N . ARG A 1 186 ? 5.947 -11.003 18.807 1.00 85.50 186 ARG A N 1
ATOM 1482 C CA . ARG A 1 186 ? 7.183 -10.802 19.581 1.00 85.50 186 ARG A CA 1
ATOM 1483 C C . ARG A 1 186 ? 7.963 -12.111 19.715 1.00 85.50 186 ARG A C 1
ATOM 1485 O O . ARG A 1 186 ? 7.606 -12.989 20.495 1.00 85.50 186 ARG A O 1
ATOM 1492 N N . GLY A 1 187 ? 9.063 -12.223 18.974 1.00 76.38 187 GLY A N 1
ATOM 1493 C CA . GLY A 1 187 ? 10.020 -13.318 19.104 1.00 76.38 187 GLY A CA 1
ATOM 1494 C C . GLY A 1 187 ? 10.912 -13.188 20.345 1.00 76.38 187 GLY A C 1
ATOM 1495 O O . GLY A 1 187 ? 11.055 -12.111 20.922 1.00 76.38 187 GLY A O 1
ATOM 1496 N N . GLN A 1 188 ? 11.578 -14.286 20.717 1.00 70.31 188 GLN A N 1
ATOM 1497 C CA . GLN A 1 188 ? 12.450 -14.359 21.903 1.00 70.31 188 GLN A CA 1
ATOM 1498 C C . GLN A 1 188 ? 13.606 -13.342 21.887 1.00 70.31 188 GLN A C 1
ATOM 1500 O O . GLN A 1 188 ? 14.039 -12.888 22.941 1.00 70.31 188 GLN A O 1
ATOM 1505 N N . ASN A 1 189 ? 14.053 -12.927 20.698 1.00 77.31 189 ASN A N 1
ATOM 1506 C CA . ASN A 1 189 ? 15.144 -11.964 20.513 1.00 77.31 189 ASN A CA 1
ATOM 1507 C C . ASN A 1 189 ? 14.645 -10.520 20.295 1.00 77.31 189 ASN A C 1
ATOM 1509 O O . ASN A 1 189 ? 15.383 -9.686 19.777 1.00 77.31 189 ASN A O 1
ATOM 1513 N N . GLY A 1 190 ? 13.371 -10.231 20.589 1.00 71.69 190 GLY A N 1
ATOM 1514 C CA . GLY A 1 190 ? 12.752 -8.921 20.346 1.00 71.69 190 GLY A CA 1
ATOM 1515 C C . GLY A 1 190 ? 12.423 -8.624 18.875 1.00 71.69 190 GLY A C 1
ATOM 1516 O O . GLY A 1 190 ? 11.882 -7.563 18.574 1.00 71.69 190 GLY A O 1
ATOM 1517 N N . GLN A 1 191 ? 12.708 -9.551 17.955 1.00 78.88 191 GLN A N 1
ATOM 1518 C CA . GLN A 1 191 ? 12.320 -9.433 16.548 1.00 78.88 191 GLN A CA 1
ATOM 1519 C C . GLN A 1 191 ? 10.815 -9.653 16.371 1.00 78.88 191 GLN A C 1
ATOM 1521 O O . GLN A 1 191 ? 10.240 -10.556 16.979 1.00 78.88 191 GLN A O 1
ATOM 1526 N N . LEU A 1 192 ? 10.189 -8.844 15.512 1.00 80.56 192 LEU A N 1
ATOM 1527 C CA . LEU A 1 192 ? 8.762 -8.935 15.210 1.00 80.56 192 LEU A CA 1
ATOM 1528 C C . LEU A 1 192 ? 8.517 -9.770 13.948 1.00 80.56 192 LEU A C 1
ATOM 1530 O O . LEU A 1 192 ? 9.018 -9.444 12.870 1.00 80.56 192 LEU A O 1
ATOM 1534 N N . SER A 1 193 ? 7.707 -10.820 14.076 1.00 84.38 193 SER A N 1
ATOM 1535 C CA . SER A 1 193 ? 7.266 -11.674 12.970 1.00 84.38 193 SER A CA 1
ATOM 1536 C C . SER A 1 193 ? 5.742 -11.686 12.881 1.00 84.38 193 SER A C 1
ATOM 1538 O O . SER A 1 193 ? 5.063 -12.455 13.563 1.00 84.38 193 SER A O 1
ATOM 1540 N N . PHE A 1 194 ? 5.198 -10.801 12.047 1.00 85.50 194 PHE A N 1
ATOM 1541 C CA . PHE A 1 194 ? 3.758 -10.672 11.819 1.00 85.50 194 PHE A CA 1
ATOM 1542 C C . PHE A 1 194 ? 3.228 -11.768 10.899 1.00 85.50 194 PHE A C 1
ATOM 1544 O O . PHE A 1 194 ? 3.906 -12.172 9.951 1.00 85.50 194 PHE A O 1
ATOM 1551 N N . CYS A 1 195 ? 2.013 -12.235 11.169 1.00 87.19 195 CYS A N 1
ATOM 1552 C CA . CYS A 1 195 ? 1.351 -13.214 10.331 1.00 87.19 195 CYS A CA 1
ATOM 1553 C C . CYS A 1 195 ? 0.764 -12.528 9.101 1.00 87.19 195 CYS A C 1
ATOM 1555 O O . CYS A 1 195 ? 0.568 -11.311 9.050 1.00 87.19 195 CYS A O 1
ATOM 1557 N N . THR A 1 196 ? 0.492 -13.339 8.094 1.00 92.44 196 THR A N 1
ATOM 1558 C CA . THR A 1 196 ? -0.263 -12.933 6.921 1.00 92.44 196 THR A CA 1
ATOM 1559 C C . THR A 1 196 ? -1.440 -13.864 6.740 1.00 92.44 196 THR A C 1
ATOM 1561 O O . THR A 1 196 ? -1.415 -15.021 7.171 1.00 92.44 196 THR A O 1
ATOM 1564 N N . LYS A 1 197 ? -2.488 -13.343 6.112 1.00 94.75 197 LYS A N 1
ATOM 1565 C CA . LYS A 1 197 ? -3.699 -14.087 5.786 1.00 94.75 197 LYS A CA 1
ATOM 1566 C C . LYS A 1 197 ? -4.055 -13.862 4.333 1.00 94.75 197 LYS A C 1
ATOM 1568 O O . LYS A 1 197 ? -3.825 -12.783 3.796 1.00 94.75 197 LYS A O 1
ATOM 1573 N N . ILE A 1 198 ? -4.585 -14.894 3.692 1.00 94.88 198 ILE A N 1
ATOM 1574 C CA . ILE A 1 198 ? -4.966 -14.818 2.286 1.00 94.88 198 ILE A CA 1
ATOM 1575 C C . ILE A 1 198 ? -6.434 -14.412 2.207 1.00 94.88 198 ILE A C 1
ATOM 1577 O O . ILE A 1 198 ? -7.294 -15.054 2.807 1.00 94.88 198 ILE A O 1
ATOM 1581 N N . VAL A 1 199 ? -6.713 -13.361 1.440 1.00 95.69 199 VAL A N 1
ATOM 1582 C CA . VAL A 1 199 ? -8.059 -13.042 0.964 1.00 95.69 199 VAL A CA 1
ATOM 1583 C C . VAL A 1 199 ? -8.168 -13.533 -0.471 1.00 95.69 199 VAL A C 1
ATOM 1585 O O . VAL A 1 199 ? -7.370 -13.161 -1.335 1.00 95.69 199 VAL A O 1
ATOM 1588 N N . ALA A 1 200 ? -9.144 -14.405 -0.709 1.00 94.81 200 ALA A N 1
ATOM 1589 C CA . ALA A 1 200 ? -9.364 -15.004 -2.012 1.00 94.81 200 ALA A CA 1
ATOM 1590 C C . ALA A 1 200 ? -9.758 -13.955 -3.059 1.00 94.81 200 ALA A C 1
ATOM 1592 O O . ALA A 1 200 ? -10.483 -13.009 -2.755 1.00 94.81 200 ALA A O 1
ATOM 1593 N N . GLN A 1 201 ? -9.318 -14.162 -4.302 1.00 95.56 201 GLN A N 1
ATOM 1594 C CA . GLN A 1 201 ? -9.497 -13.233 -5.425 1.00 95.56 201 GLN A CA 1
ATOM 1595 C C . GLN A 1 201 ? -10.945 -12.746 -5.594 1.00 95.56 201 GLN A C 1
ATOM 1597 O O . GLN A 1 201 ? -11.163 -11.570 -5.865 1.00 95.56 201 GLN A O 1
ATOM 1602 N N . TRP A 1 202 ? -11.937 -13.622 -5.417 1.00 94.75 202 TRP A N 1
ATOM 1603 C CA . TRP A 1 202 ? -13.350 -13.272 -5.597 1.00 94.75 202 TRP A CA 1
ATOM 1604 C C . TRP A 1 202 ? -13.904 -12.337 -4.510 1.00 94.75 202 TRP A C 1
ATOM 1606 O O . TRP A 1 202 ? -14.889 -11.659 -4.767 1.00 94.75 202 TRP A O 1
ATOM 1616 N N . LEU A 1 203 ? -13.262 -12.249 -3.339 1.00 95.25 203 LEU A N 1
ATOM 1617 C CA . LEU A 1 203 ? -13.649 -11.335 -2.251 1.00 95.25 203 LEU A CA 1
ATOM 1618 C C . LEU A 1 203 ? -12.936 -9.976 -2.333 1.00 95.25 203 LEU A C 1
ATOM 1620 O O . LEU A 1 203 ? -13.337 -9.014 -1.681 1.00 95.25 203 LEU A O 1
ATOM 1624 N N . VAL A 1 204 ? -11.860 -9.880 -3.121 1.00 95.00 204 VAL A N 1
ATOM 1625 C CA . VAL A 1 204 ? -11.028 -8.670 -3.231 1.00 95.00 204 VAL A CA 1
ATOM 1626 C C . VAL A 1 204 ? -11.814 -7.429 -3.671 1.00 95.00 204 VAL A C 1
ATOM 1628 O O . VAL A 1 204 ? -11.598 -6.375 -3.066 1.00 95.00 204 VAL A O 1
ATOM 1631 N N . PRO A 1 205 ? -12.737 -7.503 -4.654 1.00 94.00 205 PRO A N 1
ATOM 1632 C CA . PRO A 1 205 ? -13.520 -6.336 -5.060 1.00 94.00 205 PRO A CA 1
ATOM 1633 C C . PRO A 1 205 ? -14.388 -5.758 -3.933 1.00 94.00 205 PRO A C 1
ATOM 1635 O O . PRO A 1 205 ? -14.598 -4.548 -3.890 1.00 94.00 205 PRO A O 1
ATOM 1638 N N . GLU A 1 206 ? -14.859 -6.606 -3.015 1.00 95.19 206 GLU A N 1
ATOM 1639 C CA . GLU A 1 206 ? -15.773 -6.234 -1.925 1.00 95.19 206 GLU A CA 1
ATOM 1640 C C . GLU A 1 206 ? -15.034 -5.768 -0.664 1.00 95.19 206 GLU A C 1
ATOM 1642 O O . GLU A 1 206 ? -15.579 -5.010 0.141 1.00 95.19 206 GLU A O 1
ATOM 1647 N N . LEU A 1 207 ? -13.766 -6.164 -0.503 1.00 94.94 207 LEU A N 1
ATOM 1648 C CA . LEU A 1 207 ? -12.972 -5.897 0.696 1.00 94.94 207 LEU A CA 1
ATOM 1649 C C . LEU A 1 207 ? -12.904 -4.405 1.056 1.00 94.94 207 LEU A C 1
ATOM 1651 O O . LEU A 1 207 ? -13.057 -4.045 2.222 1.00 94.94 207 LEU A O 1
ATOM 1655 N N . GLY A 1 208 ? -12.694 -3.526 0.072 1.00 93.62 208 GLY A N 1
ATOM 1656 C CA . GLY A 1 208 ? -12.588 -2.084 0.323 1.00 93.62 208 GLY A CA 1
ATOM 1657 C C . GLY A 1 208 ? -13.888 -1.466 0.853 1.00 93.62 208 GLY A C 1
ATOM 1658 O O . GLY A 1 208 ? -13.854 -0.644 1.771 1.00 93.62 208 GLY A O 1
ATOM 1659 N N . ASP A 1 209 ? -15.034 -1.880 0.306 1.00 93.62 209 ASP A N 1
ATOM 1660 C CA . ASP A 1 209 ? -16.351 -1.427 0.766 1.00 93.62 209 ASP A CA 1
ATOM 1661 C C . ASP A 1 209 ? -16.699 -2.009 2.135 1.00 93.62 209 ASP A C 1
A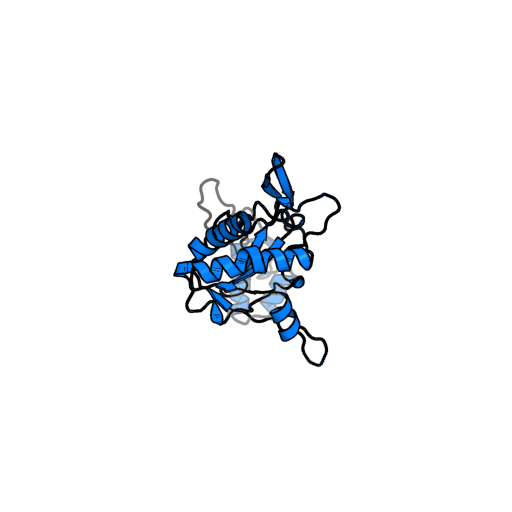TOM 1663 O O . ASP A 1 209 ? -17.140 -1.266 3.013 1.00 93.62 209 ASP A O 1
ATOM 1667 N N . ALA A 1 210 ? -16.408 -3.292 2.361 1.00 95.12 210 ALA A N 1
ATOM 1668 C CA . ALA A 1 210 ? -16.630 -3.940 3.649 1.00 95.12 210 ALA A CA 1
ATOM 1669 C C . ALA A 1 210 ? -15.829 -3.272 4.781 1.00 95.12 210 ALA A C 1
ATOM 1671 O O . ALA A 1 210 ? -16.366 -3.062 5.869 1.00 95.12 210 ALA A O 1
ATOM 1672 N N . ILE A 1 211 ? -14.571 -2.879 4.528 1.00 94.25 211 ILE A N 1
ATOM 1673 C CA . ILE A 1 211 ? -13.751 -2.143 5.506 1.00 94.25 211 ILE A CA 1
ATOM 1674 C C . ILE A 1 211 ? -14.361 -0.773 5.807 1.00 94.25 211 ILE A C 1
ATOM 1676 O O . ILE A 1 211 ? -14.475 -0.404 6.975 1.00 94.25 211 ILE A O 1
ATOM 1680 N N . ARG A 1 212 ? -14.766 -0.014 4.778 1.00 91.44 212 ARG A N 1
ATOM 1681 C CA . ARG A 1 212 ? -15.402 1.300 4.974 1.00 91.44 212 ARG A CA 1
ATOM 1682 C C . ARG A 1 212 ? -16.687 1.199 5.783 1.00 91.44 212 ARG A C 1
ATOM 1684 O O . ARG A 1 212 ? -16.869 1.985 6.707 1.00 91.44 212 ARG A O 1
ATOM 1691 N N . LEU A 1 213 ? -17.551 0.247 5.431 1.00 92.56 213 LEU A N 1
ATOM 1692 C CA . LEU A 1 213 ? -18.814 0.019 6.126 1.00 92.56 213 LEU A CA 1
ATOM 1693 C C . LEU A 1 213 ? -18.559 -0.335 7.593 1.00 92.56 213 LEU A C 1
ATOM 1695 O O . LEU A 1 213 ? -19.117 0.300 8.479 1.00 92.56 213 LEU A O 1
ATOM 1699 N N . SER A 1 214 ? -17.627 -1.258 7.840 1.00 94.06 214 SER A N 1
ATOM 1700 C CA . SER A 1 214 ? -17.248 -1.669 9.194 1.00 94.06 214 SER A CA 1
ATOM 1701 C C . SER A 1 214 ? -16.729 -0.496 10.030 1.00 94.06 214 SER A C 1
ATOM 1703 O O . SER A 1 214 ? -17.150 -0.326 11.173 1.00 94.06 214 SER A O 1
ATOM 1705 N N . LEU A 1 215 ? -15.858 0.351 9.466 1.00 91.00 215 LEU A N 1
ATOM 1706 C CA . LEU A 1 215 ? -15.341 1.535 10.164 1.00 91.00 215 LEU A CA 1
ATOM 1707 C C . LEU A 1 215 ? -16.450 2.535 10.514 1.00 91.00 215 LEU A C 1
ATOM 1709 O O . LEU A 1 215 ? -16.431 3.103 11.607 1.00 91.00 215 LEU A O 1
ATOM 1713 N N . ALA A 1 216 ? -17.411 2.731 9.606 1.00 87.56 216 ALA A N 1
ATOM 1714 C CA . ALA A 1 216 ? -18.542 3.629 9.814 1.00 87.56 216 ALA A CA 1
ATOM 1715 C C . ALA A 1 216 ? -19.519 3.100 10.882 1.00 87.56 216 ALA A C 1
ATOM 1717 O O . ALA A 1 216 ? -19.956 3.862 11.743 1.00 87.56 216 ALA A O 1
ATOM 1718 N N . GLU A 1 217 ? -19.840 1.804 10.856 1.00 88.25 217 GLU A N 1
ATOM 1719 C CA . GLU A 1 217 ? -20.780 1.169 11.792 1.00 88.25 217 GLU A CA 1
ATOM 1720 C C . GLU A 1 217 ? -20.208 1.033 13.205 1.00 88.25 217 GLU A C 1
ATOM 1722 O O . GLU A 1 217 ? -20.911 1.263 14.188 1.00 88.25 217 GLU A O 1
ATOM 1727 N N . ASN A 1 218 ? -18.917 0.712 13.321 1.00 84.44 218 ASN A N 1
ATOM 1728 C CA . ASN A 1 218 ? -18.258 0.515 14.613 1.00 84.44 218 ASN A CA 1
ATOM 1729 C C . ASN A 1 218 ? -17.802 1.832 15.269 1.00 84.44 218 ASN A C 1
ATOM 1731 O O . ASN A 1 218 ? -17.036 1.811 16.233 1.00 84.44 218 ASN A O 1
ATOM 1735 N N . GLY A 1 219 ? -18.292 2.976 14.773 1.00 60.25 219 GLY A N 1
ATOM 1736 C CA . GLY A 1 219 ? -18.255 4.254 15.482 1.00 60.25 219 GLY A CA 1
ATOM 1737 C C . GLY A 1 219 ? -16.856 4.796 15.754 1.00 60.25 219 GLY A C 1
ATOM 1738 O O . GLY A 1 219 ? -16.663 5.517 16.735 1.00 60.25 219 GLY A O 1
ATOM 1739 N N . SER A 1 220 ? -15.866 4.473 14.918 1.00 56.00 220 SER A N 1
ATOM 1740 C CA . SER A 1 220 ? -14.547 5.055 15.122 1.00 56.00 220 SER A CA 1
ATOM 1741 C C . SER A 1 220 ? -14.520 6.507 14.649 1.00 56.00 220 SER A C 1
ATOM 1743 O O . SER A 1 220 ? -14.306 6.795 13.471 1.00 56.00 220 SER A O 1
ATOM 1745 N N . PHE A 1 221 ? -14.672 7.432 15.603 1.00 47.56 221 PHE A N 1
ATOM 1746 C CA . PHE A 1 221 ? -14.486 8.882 15.429 1.00 47.56 221 PHE A CA 1
ATOM 1747 C C . PHE A 1 221 ? -13.130 9.262 14.808 1.00 47.56 221 PHE A C 1
ATOM 1749 O O . PHE A 1 221 ? -12.937 10.405 14.409 1.00 47.56 221 PHE A O 1
ATOM 1756 N N . ILE A 1 222 ? -12.187 8.321 14.742 1.00 52.47 222 ILE A N 1
ATOM 1757 C CA . ILE A 1 222 ? -10.816 8.551 14.302 1.00 52.47 222 ILE A CA 1
ATOM 1758 C C . ILE A 1 222 ? -10.685 8.380 12.777 1.00 52.47 222 ILE A C 1
ATOM 1760 O O . ILE A 1 222 ? -9.802 8.987 12.182 1.00 52.47 222 ILE A O 1
ATOM 1764 N N . ILE A 1 223 ? -11.532 7.581 12.108 1.00 57.44 223 ILE A N 1
ATOM 1765 C CA . ILE A 1 223 ? -11.336 7.253 10.680 1.00 57.44 223 ILE A CA 1
ATOM 1766 C C . ILE A 1 223 ? -12.671 7.121 9.919 1.00 57.44 223 ILE A C 1
ATOM 1768 O O . ILE A 1 223 ? -13.060 6.015 9.537 1.00 57.44 223 ILE A O 1
ATOM 1772 N N . PRO A 1 224 ? -13.383 8.227 9.645 1.00 50.81 224 PRO A N 1
ATOM 1773 C CA . PRO A 1 224 ? -14.673 8.134 8.966 1.00 50.81 224 PRO A CA 1
ATOM 1774 C C . PRO A 1 224 ? -14.569 7.793 7.463 1.00 50.81 224 PRO A C 1
ATOM 1776 O O . PRO A 1 224 ? -15.511 7.228 6.908 1.00 50.81 224 PRO A O 1
ATOM 1779 N N . HIS A 1 225 ? -13.437 8.051 6.785 1.00 56.47 225 HIS A N 1
ATOM 1780 C CA . HIS A 1 225 ? -13.333 7.878 5.325 1.00 56.47 225 HIS A CA 1
ATOM 1781 C C . HIS A 1 225 ? -11.970 7.337 4.851 1.00 56.47 225 HIS A C 1
ATOM 1783 O O . HIS A 1 225 ? -11.046 8.092 4.555 1.00 56.47 225 HIS A O 1
ATOM 1789 N N . ALA A 1 226 ? -11.851 6.011 4.718 1.00 53.81 226 ALA A N 1
ATOM 1790 C CA . ALA A 1 226 ? -10.700 5.363 4.080 1.00 53.81 226 ALA A CA 1
ATOM 1791 C C . ALA A 1 226 ? -10.835 5.346 2.542 1.00 53.81 226 ALA A C 1
ATOM 1793 O O . ALA A 1 226 ? -11.863 4.921 1.997 1.00 53.81 226 ALA A O 1
ATOM 1794 N N . GLN A 1 227 ? -9.785 5.773 1.836 1.00 55.34 227 GLN A N 1
ATOM 1795 C CA . GLN A 1 227 ? -9.671 5.701 0.375 1.00 55.34 227 GLN A CA 1
ATOM 1796 C C . GLN A 1 227 ? -8.585 4.682 -0.011 1.00 55.34 227 GLN A C 1
ATOM 1798 O O . GLN A 1 227 ? -7.512 4.660 0.587 1.00 55.34 227 GLN A O 1
ATOM 1803 N N . PHE A 1 228 ? -8.885 3.820 -0.984 1.00 46.75 228 PHE A N 1
ATOM 1804 C CA . PHE A 1 228 ? -8.004 2.742 -1.461 1.00 46.75 228 PHE A CA 1
ATOM 1805 C C . PHE A 1 228 ? -7.417 3.065 -2.837 1.00 46.75 228 PHE A C 1
ATOM 1807 O O . PHE A 1 228 ? -7.963 3.958 -3.528 1.00 46.75 228 PHE A O 1
#

Organism: NCBI:txid64659